Protein AF-A0A9P1H960-F1 (afdb_monomer_lite)

Structure (mmCIF, N/CA/C/O backbone):
data_AF-A0A9P1H960-F1
#
_entry.id   AF-A0A9P1H960-F1
#
loop_
_atom_site.group_PDB
_atom_site.id
_atom_site.type_symbol
_atom_site.label_atom_id
_atom_site.label_alt_id
_atom_site.label_comp_id
_atom_site.label_asym_id
_atom_site.label_entity_id
_atom_site.label_seq_id
_atom_site.pdbx_PDB_ins_code
_atom_site.Cartn_x
_atom_site.Cartn_y
_atom_site.Cartn_z
_atom_site.occupancy
_atom_site.B_iso_or_equiv
_atom_site.auth_seq_id
_atom_site.auth_comp_id
_atom_site.auth_asym_id
_atom_site.auth_atom_id
_atom_site.pdbx_PDB_model_num
ATOM 1 N N . MET A 1 1 ? 72.284 19.857 9.964 1.00 39.06 1 MET A N 1
ATOM 2 C CA . MET A 1 1 ? 71.424 21.057 10.089 1.00 39.06 1 MET A CA 1
ATOM 3 C C . MET A 1 1 ? 70.173 20.647 10.844 1.00 39.06 1 MET A C 1
ATOM 5 O O . MET A 1 1 ? 69.712 19.538 10.612 1.00 39.06 1 MET A O 1
ATOM 9 N N . ALA A 1 2 ? 69.655 21.493 11.732 1.00 37.81 2 ALA A N 1
ATOM 10 C CA . ALA A 1 2 ? 68.367 21.289 12.394 1.00 37.81 2 ALA A CA 1
ATOM 11 C C . ALA A 1 2 ? 67.432 22.439 11.998 1.00 37.81 2 ALA A C 1
ATOM 13 O O . ALA A 1 2 ? 67.885 23.580 11.908 1.00 37.81 2 ALA A O 1
ATOM 14 N N . TYR A 1 3 ? 66.159 22.139 11.744 1.00 34.06 3 TYR A N 1
ATOM 15 C CA . TYR A 1 3 ? 65.146 23.159 11.474 1.00 34.06 3 TYR A CA 1
ATOM 16 C C . TYR A 1 3 ? 64.578 23.688 12.801 1.00 34.06 3 TYR A C 1
ATOM 18 O O . TYR A 1 3 ? 64.275 22.878 13.679 1.00 34.06 3 TYR A O 1
ATOM 26 N N . PRO A 1 4 ? 64.429 25.013 12.978 1.00 43.41 4 PRO A N 1
ATOM 27 C CA . PRO A 1 4 ? 63.835 25.574 14.184 1.00 43.41 4 PRO A CA 1
ATOM 28 C C . PRO A 1 4 ? 62.311 25.403 14.168 1.00 43.41 4 PRO A C 1
ATOM 30 O O . PRO A 1 4 ? 61.642 25.767 13.203 1.00 43.41 4 PRO A O 1
ATOM 33 N N . THR A 1 5 ? 61.749 24.896 15.263 1.00 43.78 5 THR A N 1
ATOM 34 C CA . THR A 1 5 ? 60.301 24.885 15.497 1.00 43.78 5 THR A CA 1
ATOM 35 C C . THR A 1 5 ? 59.827 26.277 15.908 1.00 43.78 5 THR A C 1
ATOM 37 O O . THR A 1 5 ? 60.163 26.750 16.995 1.00 43.78 5 THR A O 1
ATOM 40 N N . THR A 1 6 ? 59.018 26.928 15.075 1.00 45.47 6 THR A N 1
ATOM 41 C CA . THR A 1 6 ? 58.281 28.136 15.466 1.00 45.47 6 THR A CA 1
ATOM 42 C C . THR A 1 6 ? 57.143 27.758 16.410 1.00 45.47 6 THR A C 1
ATOM 44 O O . THR A 1 6 ? 56.194 27.098 15.993 1.00 45.47 6 THR A O 1
ATOM 47 N N . ALA A 1 7 ? 57.227 28.171 17.674 1.00 46.75 7 ALA A N 1
ATOM 48 C CA . ALA A 1 7 ? 56.110 28.053 18.603 1.00 46.75 7 ALA A CA 1
ATOM 49 C C . ALA A 1 7 ? 55.054 29.120 18.275 1.00 46.75 7 ALA A C 1
ATOM 51 O O . ALA A 1 7 ? 55.339 30.316 18.352 1.00 46.75 7 ALA A O 1
ATOM 52 N N . GLU A 1 8 ? 53.844 28.696 17.914 1.00 47.22 8 GLU A N 1
ATOM 53 C CA . GLU A 1 8 ? 52.708 29.608 17.791 1.00 47.22 8 GLU A CA 1
ATOM 54 C C . GLU A 1 8 ? 52.262 30.070 19.186 1.00 47.22 8 GLU A C 1
ATOM 56 O O . GLU A 1 8 ? 52.089 29.264 20.102 1.00 47.22 8 GLU A O 1
ATOM 61 N N . GLY A 1 9 ? 52.089 31.382 19.359 1.00 48.94 9 GLY A N 1
ATOM 62 C CA . GLY A 1 9 ? 51.470 31.932 20.565 1.00 48.94 9 GLY A CA 1
ATOM 63 C C . GLY A 1 9 ? 49.975 31.590 20.623 1.00 48.94 9 GLY A C 1
ATOM 64 O O . GLY A 1 9 ? 49.362 31.372 19.576 1.00 48.94 9 GLY A O 1
ATOM 65 N N . PRO A 1 10 ? 49.355 31.562 21.818 1.00 49.06 10 PRO A N 1
ATOM 66 C CA . PRO A 1 10 ? 47.940 31.234 21.951 1.00 49.06 10 PRO A CA 1
ATOM 67 C C . PRO A 1 10 ? 47.078 32.220 21.155 1.00 49.06 10 PRO A C 1
ATOM 69 O O . PRO A 1 10 ? 47.098 33.427 21.402 1.00 49.06 10 PRO A O 1
ATOM 72 N N . ALA A 1 11 ? 46.313 31.695 20.196 1.00 54.25 11 ALA A N 1
ATOM 73 C CA . ALA A 1 11 ? 45.395 32.491 19.395 1.00 54.25 11 ALA A CA 1
ATOM 74 C C . ALA A 1 11 ? 44.341 33.162 20.291 1.00 54.25 11 ALA A C 1
ATOM 76 O O . ALA A 1 11 ? 43.759 32.523 21.169 1.00 54.25 11 ALA A O 1
ATOM 77 N N . ALA A 1 12 ? 44.082 34.451 20.054 1.00 57.34 12 ALA A N 1
ATOM 78 C CA . ALA A 1 12 ? 43.096 35.203 20.823 1.00 57.34 12 ALA A CA 1
ATOM 79 C C . ALA A 1 12 ? 41.708 34.547 20.716 1.00 57.34 12 ALA A C 1
ATOM 81 O O . ALA A 1 12 ? 41.230 34.251 19.615 1.00 57.34 12 ALA A O 1
ATOM 82 N N . SER A 1 13 ? 41.058 34.323 21.859 1.00 60.34 13 SER A N 1
ATOM 83 C CA . SER A 1 13 ? 39.753 33.667 21.919 1.00 60.34 13 SER A CA 1
ATOM 84 C C . SER A 1 13 ? 38.696 34.491 21.179 1.00 60.34 13 SER A C 1
ATOM 86 O O . SER A 1 13 ? 38.425 35.647 21.506 1.00 60.34 13 SER A O 1
ATOM 88 N N . LYS A 1 14 ? 38.071 33.887 20.160 1.00 64.44 14 LYS A N 1
ATOM 89 C CA . LYS A 1 14 ? 36.940 34.501 19.454 1.00 64.44 14 LYS A CA 1
ATOM 90 C C . LYS A 1 14 ? 35.765 34.631 20.421 1.00 64.44 14 LYS A C 1
ATOM 92 O O . LYS A 1 14 ? 35.191 33.632 20.842 1.00 64.44 14 LYS A O 1
ATOM 97 N N . MET A 1 15 ? 35.411 35.866 20.764 1.00 61.16 15 MET A N 1
ATOM 98 C CA . MET A 1 15 ? 34.300 36.153 21.665 1.00 61.16 15 MET A CA 1
ATOM 99 C C . MET A 1 15 ? 32.970 36.050 20.907 1.00 61.16 15 MET A C 1
ATOM 101 O O . MET A 1 15 ? 32.611 36.936 20.132 1.00 61.16 15 MET A O 1
ATOM 105 N N . TRP A 1 16 ? 32.246 34.949 21.109 1.00 65.50 16 TRP A N 1
ATOM 106 C CA . TRP A 1 16 ? 30.938 34.721 20.494 1.00 65.50 16 TRP A CA 1
ATOM 107 C C . TRP A 1 16 ? 29.851 35.574 21.162 1.00 65.50 16 TRP A C 1
ATOM 109 O O . TRP A 1 16 ? 29.770 35.630 22.386 1.00 65.50 16 TRP A O 1
ATOM 119 N N . ILE A 1 17 ? 28.978 36.200 20.364 1.00 69.62 17 ILE A N 1
ATOM 120 C CA . ILE A 1 17 ? 27.940 37.141 20.844 1.00 69.62 17 ILE A CA 1
ATOM 121 C C . ILE A 1 17 ? 26.933 36.470 21.799 1.00 69.62 17 ILE A C 1
ATOM 123 O O . ILE A 1 17 ? 26.435 37.109 22.719 1.00 69.62 17 ILE A O 1
ATOM 127 N N . MET A 1 18 ? 26.666 35.174 21.617 1.00 55.84 18 MET A N 1
ATOM 128 C CA . MET A 1 18 ? 25.804 34.371 22.500 1.00 55.84 18 MET A CA 1
ATOM 129 C C . MET A 1 18 ? 26.530 33.830 23.749 1.00 55.84 18 MET A C 1
ATOM 131 O O . MET A 1 18 ? 25.922 33.127 24.550 1.00 55.84 18 MET A O 1
ATOM 135 N N . GLY A 1 19 ? 27.823 34.128 23.911 1.00 77.19 19 GLY A N 1
ATOM 136 C CA . GLY A 1 19 ? 28.710 33.466 24.866 1.00 77.19 19 GLY A CA 1
ATOM 137 C C . GLY A 1 19 ? 29.242 32.128 24.341 1.00 77.19 19 GLY A C 1
ATOM 138 O O . GLY A 1 19 ? 28.580 31.424 23.577 1.00 77.19 19 GLY A O 1
ATOM 139 N N . THR A 1 20 ? 30.461 31.772 24.755 1.00 74.25 20 THR A N 1
ATOM 140 C CA . THR A 1 20 ? 31.136 30.534 24.331 1.00 74.25 20 THR A CA 1
ATOM 141 C C . THR A 1 20 ? 30.340 29.287 24.708 1.00 74.25 20 THR A C 1
ATOM 143 O O . THR A 1 20 ? 30.170 28.411 23.871 1.00 74.25 20 THR A O 1
ATOM 146 N N . GLU A 1 21 ? 29.762 29.244 25.913 1.00 70.94 21 GLU A N 1
ATOM 147 C CA . GLU A 1 21 ? 28.939 28.117 26.373 1.00 70.94 21 GLU A CA 1
ATOM 148 C C . GLU A 1 21 ? 27.767 27.832 25.421 1.00 70.94 21 GLU A C 1
ATOM 150 O O . GLU A 1 21 ? 27.570 26.693 25.015 1.00 70.94 21 GLU A O 1
ATOM 155 N N . ALA A 1 22 ? 27.022 28.855 24.987 1.00 70.19 22 ALA A N 1
ATOM 156 C CA . ALA A 1 22 ? 25.889 28.671 24.078 1.00 70.19 22 ALA A CA 1
ATOM 157 C C . ALA A 1 22 ? 26.305 28.271 22.649 1.00 70.19 22 ALA A C 1
ATOM 159 O O . ALA A 1 22 ? 25.505 27.669 21.934 1.00 70.19 22 ALA A O 1
ATOM 160 N N . PHE A 1 23 ? 27.534 28.599 22.235 1.00 68.81 23 PHE A N 1
ATOM 161 C CA . PHE A 1 23 ? 28.095 28.218 20.937 1.00 68.81 23 PHE A CA 1
ATOM 162 C C . PHE A 1 23 ? 28.670 26.790 20.949 1.00 68.81 23 PHE A C 1
ATOM 164 O O . PHE A 1 23 ? 28.471 26.030 20.003 1.00 68.81 23 PHE A O 1
ATOM 171 N N . GLU A 1 24 ? 29.352 26.406 22.030 1.00 72.81 24 GLU A N 1
ATOM 172 C CA . GLU A 1 24 ? 29.992 25.094 22.192 1.00 72.81 24 GLU A CA 1
ATOM 173 C C . GLU A 1 24 ? 29.038 24.018 22.741 1.00 72.81 24 GLU A C 1
ATOM 175 O O . GLU A 1 24 ? 29.338 22.825 22.647 1.00 72.81 24 GLU A O 1
ATOM 180 N N . ARG A 1 25 ? 27.855 24.405 23.249 1.00 66.94 25 ARG A N 1
ATOM 181 C CA . ARG A 1 25 ? 26.780 23.501 23.692 1.00 66.94 25 ARG A CA 1
ATOM 182 C C . ARG A 1 25 ? 26.249 22.642 22.542 1.00 66.94 25 ARG A C 1
ATOM 184 O O . ARG A 1 25 ? 25.214 22.913 21.929 1.00 66.94 25 ARG A O 1
ATOM 191 N N . ARG A 1 26 ? 26.915 21.513 22.312 1.00 55.91 26 ARG A N 1
ATOM 192 C CA . ARG A 1 26 ? 26.370 20.397 21.539 1.00 55.91 26 ARG A CA 1
ATOM 193 C C . ARG A 1 26 ? 25.283 19.724 22.374 1.00 55.91 26 ARG A C 1
ATOM 195 O O . ARG A 1 26 ? 25.534 19.178 23.440 1.00 55.91 26 ARG A O 1
ATOM 202 N N . MET A 1 27 ? 24.050 19.800 21.887 1.00 51.97 27 MET A N 1
ATOM 203 C CA . MET A 1 27 ? 22.926 19.033 22.417 1.00 51.97 27 MET A CA 1
ATOM 204 C C . MET A 1 27 ? 23.090 17.580 21.961 1.00 51.97 27 MET A C 1
ATOM 206 O O . MET A 1 27 ? 23.205 17.371 20.757 1.00 51.97 27 MET A O 1
ATOM 210 N N . GLU A 1 28 ? 23.025 16.609 22.875 1.00 49.34 28 GLU A N 1
ATOM 211 C CA . GLU A 1 28 ? 23.375 15.177 22.699 1.00 49.34 28 GLU A CA 1
ATOM 212 C C . GLU A 1 28 ? 23.151 14.615 21.280 1.00 49.34 28 GLU A C 1
ATOM 214 O O . GLU A 1 28 ? 24.087 14.153 20.636 1.00 49.34 28 GLU A O 1
ATOM 219 N N . HIS A 1 29 ? 21.947 14.787 20.718 1.00 49.09 29 HIS A N 1
ATOM 220 C CA . HIS A 1 29 ? 21.585 14.376 19.351 1.00 49.09 29 HIS A CA 1
ATOM 221 C C . HIS A 1 29 ? 22.487 14.870 18.191 1.00 49.09 29 HIS A C 1
ATOM 223 O O . HIS A 1 29 ? 22.300 14.441 17.053 1.00 49.09 29 HIS A O 1
ATOM 229 N N . HIS A 1 30 ? 23.460 15.749 18.446 1.00 48.56 30 HIS A N 1
ATOM 230 C CA . HIS A 1 30 ? 24.520 16.130 17.508 1.00 48.56 30 HIS A CA 1
ATOM 231 C C . HIS A 1 30 ? 25.641 15.075 17.385 1.00 48.56 30 HIS A C 1
ATOM 233 O O . HIS A 1 30 ? 26.496 15.226 16.512 1.00 48.56 30 HIS A O 1
ATOM 239 N N . ASP A 1 31 ? 25.670 14.035 18.229 1.00 55.62 31 ASP A N 1
ATOM 240 C CA . ASP A 1 31 ? 26.659 12.941 18.192 1.00 55.62 31 ASP A CA 1
ATOM 241 C C . ASP A 1 31 ? 26.243 11.738 17.325 1.00 55.62 31 ASP A C 1
ATOM 243 O O . ASP A 1 31 ? 27.013 10.796 17.141 1.00 55.62 31 ASP A O 1
ATOM 247 N N . GLY A 1 32 ? 25.057 11.779 16.712 1.00 58.06 32 GLY A N 1
ATOM 248 C CA . GLY A 1 32 ? 24.708 10.871 15.621 1.00 58.06 32 GLY A CA 1
ATOM 249 C C . GLY A 1 32 ? 23.209 10.727 15.394 1.00 58.06 32 GLY A C 1
ATOM 250 O O . GLY A 1 32 ? 22.406 10.860 16.318 1.00 58.06 32 GLY A O 1
ATOM 251 N N . ILE A 1 33 ? 22.829 10.365 14.162 1.00 51.56 33 ILE A N 1
ATOM 252 C CA . ILE A 1 33 ? 21.419 10.195 13.768 1.00 51.56 33 ILE A CA 1
ATOM 253 C C . ILE A 1 33 ? 20.657 9.238 14.699 1.00 51.56 33 ILE A C 1
ATOM 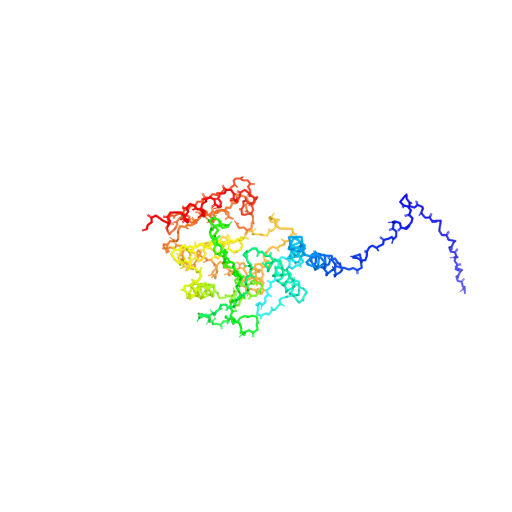255 O O . ILE A 1 33 ? 19.494 9.487 14.988 1.00 51.56 33 ILE A O 1
ATOM 259 N N . LYS A 1 34 ? 21.333 8.230 15.272 1.00 51.66 34 LYS A N 1
ATOM 260 C CA . LYS A 1 34 ? 20.789 7.310 16.286 1.00 51.66 34 LYS A CA 1
ATOM 261 C C . LYS A 1 34 ? 20.117 8.034 17.471 1.00 51.66 34 LYS A C 1
ATOM 263 O O . LYS A 1 34 ? 19.031 7.642 17.885 1.00 51.66 34 LYS A O 1
ATOM 268 N N . GLN A 1 35 ? 20.701 9.126 17.972 1.00 50.66 35 GLN A N 1
ATOM 269 C CA . GLN A 1 35 ? 20.124 9.915 19.072 1.00 50.66 35 GLN A CA 1
ATOM 270 C C . GLN A 1 35 ? 19.088 10.960 18.620 1.00 50.66 35 GLN A C 1
ATOM 272 O O . GLN A 1 35 ? 18.333 11.471 19.441 1.00 50.66 35 GLN A O 1
ATOM 277 N N . LEU A 1 36 ? 18.982 11.270 17.324 1.00 51.59 36 LEU A N 1
ATOM 278 C CA . LEU A 1 36 ? 17.795 11.960 16.798 1.00 51.59 36 LEU A CA 1
ATOM 279 C C . LEU A 1 36 ? 16.571 11.019 16.780 1.00 51.59 36 LEU A C 1
ATOM 281 O O . LEU A 1 36 ? 15.429 11.472 16.845 1.00 51.59 36 LEU A O 1
ATOM 285 N N . TRP A 1 37 ? 16.841 9.716 16.676 1.00 56.94 37 TRP A N 1
ATOM 286 C CA . TRP A 1 37 ? 15.911 8.643 16.333 1.00 56.94 37 TRP A CA 1
ATOM 287 C C . TRP A 1 37 ? 15.256 8.001 17.561 1.00 56.94 37 TRP A C 1
ATOM 289 O O . TRP A 1 37 ? 14.034 7.997 17.689 1.00 56.94 37 TRP A O 1
ATOM 299 N N . GLU A 1 38 ? 16.076 7.487 18.481 1.00 51.50 38 GLU A N 1
ATOM 300 C CA . GLU A 1 38 ? 15.627 6.620 19.578 1.00 51.50 38 GLU A CA 1
ATOM 301 C C . GLU A 1 38 ? 15.083 7.412 20.783 1.00 51.50 38 GLU A C 1
ATOM 303 O O . GLU A 1 38 ? 14.164 6.956 21.463 1.00 51.50 38 GLU A O 1
ATOM 308 N N . THR A 1 39 ? 15.619 8.610 21.060 1.00 52.38 39 THR A N 1
ATOM 309 C CA . THR A 1 39 ? 15.510 9.238 22.395 1.00 52.38 39 THR A CA 1
ATOM 310 C C . THR A 1 39 ? 14.617 10.475 22.496 1.00 52.38 39 THR A C 1
ATOM 312 O O . THR A 1 39 ? 14.316 10.892 23.611 1.00 52.38 39 THR A O 1
ATOM 315 N N . LYS A 1 40 ? 14.159 11.065 21.382 1.00 59.97 40 LYS A N 1
ATOM 316 C CA . LYS A 1 40 ? 13.166 12.158 21.421 1.00 59.97 40 LYS A CA 1
ATOM 317 C C . LYS A 1 40 ? 11.743 11.613 21.333 1.00 59.97 40 LYS A C 1
ATOM 319 O O . LYS A 1 40 ? 11.077 11.463 22.349 1.00 59.97 40 LYS A O 1
ATOM 324 N N . TRP A 1 41 ? 11.260 11.290 20.135 1.00 67.56 41 TRP A N 1
ATOM 325 C CA . TRP A 1 41 ? 9.819 11.115 19.937 1.00 67.56 41 TRP A CA 1
ATOM 326 C C . TRP A 1 41 ? 9.223 9.819 20.519 1.00 67.56 41 TRP A C 1
ATOM 328 O O . TRP A 1 41 ? 8.141 9.905 21.091 1.00 67.56 41 TRP A O 1
ATOM 338 N N . SER A 1 42 ? 9.887 8.648 20.478 1.00 77.62 42 SER A N 1
ATOM 339 C CA . SER A 1 42 ? 9.338 7.483 21.212 1.00 77.62 42 SER A CA 1
ATOM 340 C C . SER A 1 42 ? 9.394 7.714 22.719 1.00 77.62 42 SER A C 1
ATOM 342 O O . SER A 1 42 ? 8.381 7.528 23.382 1.00 77.62 42 SER A O 1
ATOM 344 N N . ALA A 1 43 ? 10.532 8.163 23.259 1.00 82.62 43 ALA A N 1
ATOM 345 C CA . ALA A 1 43 ? 10.691 8.354 24.700 1.00 82.62 43 ALA A CA 1
ATOM 346 C C . ALA A 1 43 ? 9.726 9.409 25.271 1.00 82.62 43 ALA A C 1
ATOM 348 O O . ALA A 1 43 ? 9.140 9.177 26.324 1.00 82.62 43 ALA A O 1
ATOM 349 N N . SER A 1 44 ? 9.478 10.522 24.568 1.00 85.12 44 SER A N 1
ATOM 350 C CA . SER A 1 44 ? 8.426 11.475 24.956 1.00 85.12 44 SER A CA 1
ATOM 351 C C . SER A 1 44 ? 7.020 10.879 24.847 1.00 85.12 44 SER A C 1
ATOM 353 O O . SER A 1 44 ? 6.158 11.230 25.648 1.00 85.12 44 SER A O 1
ATOM 355 N N . GLY A 1 45 ? 6.779 9.955 23.911 1.00 87.06 45 GLY A N 1
ATOM 356 C CA . GLY A 1 45 ? 5.534 9.186 23.860 1.00 87.06 45 GLY A CA 1
ATOM 357 C C . GLY A 1 45 ? 5.364 8.258 25.065 1.00 87.06 45 GLY A C 1
ATOM 358 O O . GLY A 1 45 ? 4.307 8.245 25.688 1.00 87.06 45 GLY A O 1
ATOM 359 N N . ASP A 1 46 ? 6.432 7.560 25.454 1.00 90.62 46 ASP A N 1
ATOM 360 C CA . ASP A 1 46 ? 6.469 6.683 26.630 1.00 90.62 46 ASP A CA 1
ATOM 361 C C . ASP A 1 46 ? 6.308 7.472 27.945 1.00 90.62 46 ASP A C 1
ATOM 363 O O . ASP A 1 46 ? 5.581 7.045 28.841 1.00 90.62 46 ASP A O 1
ATOM 367 N N . GLN A 1 47 ? 6.898 8.669 28.035 1.00 89.75 47 GLN A N 1
ATOM 368 C CA . GLN A 1 47 ? 6.704 9.609 29.148 1.00 89.75 47 GLN A CA 1
ATOM 369 C C . GLN A 1 47 ? 5.264 10.140 29.213 1.00 89.75 47 GLN A C 1
ATOM 371 O O . GLN A 1 47 ? 4.661 10.135 30.286 1.00 89.75 47 GLN A O 1
ATOM 376 N N . ALA A 1 48 ? 4.690 10.559 28.079 1.00 91.69 48 ALA A N 1
ATOM 377 C CA . ALA A 1 48 ? 3.308 11.032 28.012 1.00 91.69 48 ALA A CA 1
ATOM 378 C C . ALA A 1 48 ? 2.318 9.929 28.431 1.00 91.69 48 ALA A C 1
ATOM 380 O O . ALA A 1 48 ? 1.437 10.176 29.257 1.00 91.69 48 ALA A O 1
ATOM 381 N N . LEU A 1 49 ? 2.534 8.694 27.961 1.00 93.81 49 LEU A N 1
ATOM 382 C CA . LEU A 1 49 ? 1.730 7.529 28.331 1.00 93.81 49 LEU A CA 1
ATOM 383 C C . LEU A 1 49 ? 1.844 7.210 29.829 1.00 93.81 49 LEU A C 1
ATOM 385 O O . LEU A 1 49 ? 0.827 6.965 30.474 1.00 93.81 49 LEU A O 1
ATOM 389 N N . ALA A 1 50 ? 3.050 7.287 30.403 1.00 95.12 50 ALA A N 1
ATOM 390 C CA . ALA A 1 50 ? 3.267 7.120 31.841 1.00 95.12 50 ALA A CA 1
ATOM 391 C C . ALA A 1 50 ? 2.600 8.223 32.690 1.00 95.12 50 ALA A C 1
ATOM 393 O O . ALA A 1 50 ? 2.202 7.961 33.823 1.00 95.12 50 ALA A O 1
ATOM 394 N N . SER A 1 51 ? 2.425 9.433 32.144 1.00 95.19 51 SER A N 1
ATOM 395 C CA . SER A 1 51 ? 1.624 10.505 32.762 1.00 95.19 51 SER A CA 1
ATOM 396 C C . SER A 1 51 ? 0.111 10.411 32.495 1.00 95.19 51 SER A C 1
ATOM 398 O O . SER A 1 51 ? -0.646 11.249 32.977 1.00 95.19 51 SER A O 1
ATOM 400 N N . GLY A 1 52 ? -0.342 9.400 31.744 1.00 95.19 52 GLY A N 1
ATOM 401 C CA . GLY A 1 52 ? -1.751 9.164 31.414 1.00 95.19 52 GLY A CA 1
ATOM 402 C C . GLY A 1 52 ? -2.275 9.895 30.171 1.00 95.19 52 GLY A C 1
ATOM 403 O O . GLY A 1 52 ? -3.409 9.641 29.763 1.00 95.19 52 GLY A O 1
ATOM 404 N N . ASP A 1 53 ? -1.478 10.748 29.520 1.00 95.94 53 ASP A N 1
ATOM 405 C CA . ASP A 1 53 ? -1.883 11.448 28.295 1.00 95.94 53 ASP A CA 1
ATOM 406 C C . ASP A 1 53 ? -1.667 10.566 27.054 1.00 95.94 53 ASP A C 1
ATOM 408 O O . ASP A 1 53 ? -0.672 10.656 26.328 1.00 95.94 53 ASP A O 1
ATOM 412 N N . GLN A 1 54 ? -2.645 9.693 26.810 1.00 95.25 54 GLN A N 1
ATOM 413 C CA . GLN A 1 54 ? -2.682 8.801 25.648 1.00 95.25 54 GLN A CA 1
ATOM 414 C C . GLN A 1 54 ? -2.732 9.566 24.312 1.00 95.25 54 GLN A C 1
ATOM 416 O O . GLN A 1 54 ? -2.207 9.083 23.305 1.00 95.25 54 GLN A O 1
ATOM 421 N N . THR A 1 55 ? -3.316 10.770 24.293 1.00 93.94 55 THR A N 1
ATOM 422 C CA . THR A 1 55 ? -3.442 11.593 23.078 1.00 93.94 55 THR A CA 1
ATOM 423 C C . THR A 1 55 ? -2.083 12.154 22.677 1.00 93.94 55 THR A C 1
ATOM 425 O O . THR A 1 55 ? -1.661 12.020 21.524 1.00 93.94 55 THR A O 1
ATOM 428 N N . LEU A 1 56 ? -1.357 12.729 23.638 1.00 92.69 56 LEU A N 1
ATOM 429 C CA . LEU A 1 56 ? -0.003 13.231 23.437 1.00 92.69 56 LEU A CA 1
ATOM 430 C C . LEU A 1 56 ? 0.986 12.092 23.154 1.00 92.69 56 LEU A C 1
ATOM 432 O O . LEU A 1 56 ? 1.827 12.239 22.265 1.00 92.69 56 LEU A O 1
ATOM 436 N N . ALA A 1 57 ? 0.842 10.945 23.826 1.00 95.38 57 ALA A N 1
ATOM 437 C CA . ALA A 1 57 ? 1.640 9.747 23.564 1.00 95.38 57 ALA A CA 1
ATOM 438 C C . ALA A 1 57 ? 1.499 9.264 22.114 1.00 95.38 57 ALA A C 1
ATOM 440 O O . ALA A 1 57 ? 2.490 9.189 21.385 1.00 95.38 57 ALA A O 1
ATOM 441 N N . SER A 1 58 ? 0.258 9.043 21.666 1.00 95.25 58 SER A N 1
ATOM 442 C CA . SER A 1 58 ? -0.091 8.715 20.277 1.00 95.25 58 SER A CA 1
ATOM 443 C C . SER A 1 58 ? 0.501 9.731 19.289 1.00 95.25 58 SER A C 1
ATOM 445 O O . SER A 1 58 ? 1.176 9.357 18.327 1.00 95.25 58 SER A O 1
ATOM 447 N N . ALA A 1 59 ? 0.353 11.032 19.563 1.00 92.12 59 ALA A N 1
ATOM 448 C CA . ALA A 1 59 ? 0.892 12.089 18.712 1.00 92.12 59 ALA A CA 1
ATOM 449 C C . ALA A 1 59 ? 2.435 12.132 18.685 1.00 92.12 59 ALA A C 1
ATOM 451 O O . ALA A 1 59 ? 3.020 12.559 17.686 1.00 92.12 59 ALA A O 1
ATOM 452 N N . TYR A 1 60 ? 3.133 11.727 19.749 1.00 90.94 60 TYR A N 1
ATOM 453 C CA . TYR A 1 60 ? 4.594 11.603 19.744 1.00 90.94 60 TYR A CA 1
ATOM 454 C C . TYR A 1 60 ? 5.064 10.342 19.010 1.00 90.94 60 TYR A C 1
ATOM 456 O O . TYR A 1 60 ? 5.958 10.435 18.167 1.00 90.94 60 TYR A O 1
ATOM 464 N N . TYR A 1 61 ? 4.413 9.197 19.223 1.00 93.88 61 TYR A N 1
ATOM 465 C CA . TYR A 1 61 ? 4.686 7.971 18.471 1.00 93.88 61 TYR A CA 1
ATOM 466 C C . TYR A 1 61 ? 4.454 8.156 16.958 1.00 93.88 61 TYR A C 1
ATOM 468 O O . TYR A 1 61 ? 5.274 7.715 16.155 1.00 93.88 61 TYR A O 1
ATOM 476 N N . LEU A 1 62 ? 3.420 8.896 16.539 1.00 92.75 62 LEU A N 1
ATOM 477 C CA . LEU A 1 62 ? 3.207 9.235 15.123 1.00 92.75 62 LEU A CA 1
ATOM 478 C C . LEU A 1 62 ? 4.310 10.137 14.543 1.00 92.75 62 LEU A C 1
ATOM 480 O O . LEU A 1 62 ? 4.716 9.944 13.396 1.00 92.75 62 LEU A O 1
ATOM 484 N N . ARG A 1 63 ? 4.854 11.083 15.325 1.00 88.44 63 ARG A N 1
ATOM 485 C CA . ARG A 1 63 ? 6.020 11.890 14.906 1.00 88.44 63 ARG A CA 1
ATOM 486 C C . ARG A 1 63 ? 7.276 11.031 14.768 1.00 88.44 63 ARG A C 1
ATOM 488 O O . ARG A 1 63 ? 7.998 11.188 13.785 1.00 88.44 63 ARG A O 1
ATOM 495 N N . ALA A 1 64 ? 7.499 10.093 15.691 1.00 88.56 64 ALA A N 1
ATOM 496 C CA . ALA A 1 64 ? 8.565 9.100 15.576 1.00 88.56 64 ALA A CA 1
ATOM 497 C C . ALA A 1 64 ? 8.399 8.266 14.295 1.00 88.56 64 ALA A C 1
ATOM 499 O O . ALA A 1 64 ? 9.316 8.224 13.480 1.00 88.56 64 ALA A O 1
ATOM 500 N N . ALA A 1 65 ? 7.220 7.678 14.066 1.00 91.62 65 ALA A N 1
ATOM 501 C CA . ALA A 1 65 ? 6.921 6.861 12.888 1.00 91.62 65 ALA A CA 1
ATOM 502 C C . ALA A 1 65 ? 7.075 7.638 11.563 1.00 91.62 65 ALA A C 1
ATOM 504 O O . ALA A 1 65 ? 7.561 7.090 10.574 1.00 91.62 65 ALA A O 1
ATOM 505 N N . CYS A 1 66 ? 6.727 8.930 11.540 1.00 89.69 66 CYS A N 1
ATOM 506 C CA . CYS A 1 66 ? 6.957 9.801 10.386 1.00 89.69 66 CYS A CA 1
ATOM 507 C C . CYS A 1 66 ? 8.455 10.011 10.111 1.00 89.69 66 CYS A C 1
ATOM 509 O O . CYS A 1 66 ? 8.891 9.889 8.967 1.00 89.69 66 CYS A O 1
ATOM 511 N N . VAL A 1 67 ? 9.253 10.285 11.148 1.00 84.69 67 VAL A N 1
ATOM 512 C CA . VAL A 1 67 ? 10.719 10.388 11.041 1.00 84.69 67 VAL A CA 1
ATOM 513 C C . VAL A 1 67 ? 11.317 9.054 10.573 1.00 84.69 67 VAL A C 1
ATOM 515 O O . VAL A 1 67 ? 12.090 9.036 9.617 1.00 84.69 67 VAL A O 1
ATOM 518 N N . LEU A 1 68 ? 10.869 7.935 11.150 1.00 87.69 68 LEU A N 1
ATOM 519 C CA . LEU A 1 68 ? 11.263 6.568 10.792 1.00 87.69 68 LEU A CA 1
ATOM 520 C C . LEU A 1 68 ? 11.012 6.236 9.311 1.00 87.69 68 LEU A C 1
ATOM 522 O O . LEU A 1 68 ? 11.892 5.691 8.637 1.00 87.69 68 LEU A O 1
ATOM 526 N N . ARG A 1 69 ? 9.859 6.650 8.767 1.00 89.88 69 ARG A N 1
ATOM 527 C CA . ARG A 1 69 ? 9.521 6.513 7.339 1.00 89.88 69 ARG A CA 1
ATOM 528 C C . ARG A 1 69 ? 10.515 7.242 6.422 1.00 89.88 69 ARG A C 1
ATOM 530 O O . ARG A 1 69 ? 10.783 6.755 5.325 1.00 89.88 69 ARG A O 1
ATOM 537 N N . ILE A 1 70 ? 11.080 8.373 6.853 1.00 84.81 70 ILE A N 1
ATOM 538 C CA . ILE A 1 70 ? 11.949 9.214 6.013 1.00 84.81 70 ILE A CA 1
ATOM 539 C C . ILE A 1 70 ? 13.319 8.562 5.760 1.00 84.81 70 ILE A C 1
ATOM 541 O O . ILE A 1 70 ? 13.751 8.539 4.613 1.00 84.81 70 ILE A O 1
ATOM 545 N N . ALA A 1 71 ? 14.000 7.973 6.753 1.00 82.88 71 ALA A N 1
ATOM 546 C CA . ALA A 1 71 ? 15.335 7.391 6.497 1.00 82.88 71 ALA A CA 1
ATOM 547 C C . ALA A 1 71 ? 15.313 6.010 5.812 1.00 82.88 71 ALA A C 1
ATOM 549 O O . ALA A 1 71 ? 16.334 5.589 5.265 1.00 82.88 71 ALA A O 1
ATOM 550 N N . ARG A 1 72 ? 14.170 5.301 5.788 1.00 88.00 72 ARG A N 1
ATOM 551 C CA . ARG A 1 72 ? 14.026 4.087 4.954 1.00 88.00 72 ARG A CA 1
ATOM 552 C C . ARG A 1 72 ? 13.766 4.392 3.471 1.00 88.00 72 ARG A C 1
ATOM 554 O O . ARG A 1 72 ? 13.982 3.527 2.623 1.00 88.00 72 ARG A O 1
ATOM 561 N N . PHE A 1 73 ? 13.361 5.619 3.146 1.00 81.56 73 PHE A N 1
ATOM 562 C CA . PHE A 1 73 ? 13.090 6.107 1.788 1.00 81.56 73 PHE A CA 1
ATOM 563 C C . PHE A 1 73 ? 14.355 6.064 0.884 1.00 81.56 73 PHE A C 1
ATOM 565 O O . PHE A 1 73 ? 15.474 6.044 1.406 1.00 81.56 73 PHE A O 1
ATOM 572 N N . PRO A 1 74 ? 14.263 5.977 -0.462 1.00 82.38 74 PRO A N 1
ATOM 573 C CA . PRO A 1 74 ? 13.051 5.832 -1.278 1.00 82.38 74 PRO A CA 1
ATOM 574 C C . PRO A 1 74 ? 12.379 4.458 -1.172 1.00 82.38 74 PRO A C 1
ATOM 576 O O . PRO A 1 74 ? 11.164 4.363 -1.274 1.00 82.38 74 PRO A O 1
ATOM 579 N N . TYR A 1 75 ? 13.160 3.401 -0.936 1.00 88.19 75 TYR A N 1
ATOM 580 C CA . TYR A 1 75 ? 12.721 2.012 -1.081 1.00 88.19 75 TYR A CA 1
ATOM 581 C C . TYR A 1 75 ? 13.326 1.088 -0.014 1.00 88.19 75 TYR A C 1
ATOM 583 O O . TYR A 1 75 ? 14.455 1.318 0.442 1.00 88.19 75 TYR A O 1
ATOM 591 N N . ILE A 1 76 ? 12.560 0.058 0.359 1.00 93.38 76 ILE A N 1
ATOM 592 C CA . ILE A 1 76 ? 12.906 -1.044 1.266 1.00 93.38 76 ILE A CA 1
ATOM 593 C C . ILE A 1 76 ? 12.072 -2.272 0.877 1.00 93.38 76 ILE A C 1
ATOM 595 O O . ILE A 1 76 ? 10.876 -2.144 0.608 1.00 93.38 76 ILE A O 1
ATOM 599 N N . THR A 1 77 ? 12.688 -3.449 0.879 1.00 92.88 77 THR A N 1
ATOM 600 C CA . THR A 1 77 ? 12.002 -4.726 0.648 1.00 92.88 77 THR A CA 1
ATOM 601 C C . THR A 1 77 ? 12.636 -5.830 1.478 1.00 92.88 77 THR A C 1
ATOM 603 O O . THR A 1 77 ? 13.846 -5.791 1.716 1.00 92.88 77 THR A O 1
ATOM 606 N N . GLY A 1 78 ? 11.819 -6.786 1.916 1.00 91.31 78 GLY A N 1
ATOM 607 C CA . GLY A 1 78 ? 12.217 -8.063 2.503 1.00 91.31 78 GLY A CA 1
ATOM 608 C C . GLY A 1 78 ? 12.177 -9.222 1.502 1.00 91.31 78 GLY A C 1
ATOM 609 O O . GLY A 1 78 ? 12.257 -10.375 1.928 1.00 91.31 78 GLY A O 1
ATOM 610 N N . PHE A 1 79 ? 12.002 -8.955 0.200 1.00 89.19 79 PHE A N 1
ATOM 611 C CA . PHE A 1 79 ? 11.960 -9.972 -0.856 1.00 89.19 79 PHE A CA 1
ATOM 612 C C . PHE A 1 79 ? 13.231 -9.940 -1.732 1.00 89.19 79 PHE A C 1
ATOM 614 O O . PHE A 1 79 ? 13.596 -8.869 -2.218 1.00 89.19 79 PHE A O 1
ATOM 621 N N . PRO A 1 80 ? 13.915 -11.082 -1.963 1.00 84.38 80 PRO A N 1
ATOM 622 C CA . PRO A 1 80 ? 13.789 -12.349 -1.229 1.00 84.38 80 PRO A CA 1
ATOM 623 C C . PRO A 1 80 ? 14.397 -12.257 0.186 1.00 84.38 80 PRO A C 1
ATOM 625 O O . PRO A 1 80 ? 14.189 -13.137 1.014 1.00 84.38 80 PRO A O 1
ATOM 628 N N . SER A 1 81 ? 15.144 -11.188 0.479 1.00 88.06 81 SER A N 1
ATOM 629 C CA . SER A 1 81 ? 15.674 -10.866 1.809 1.00 88.06 81 SER A CA 1
ATOM 630 C C . SER A 1 81 ? 15.815 -9.341 1.988 1.00 88.06 81 SER A C 1
ATOM 632 O O . SER A 1 81 ? 15.765 -8.616 0.991 1.00 88.06 81 SER A O 1
ATOM 634 N N . PRO A 1 82 ? 15.975 -8.821 3.224 1.00 91.81 82 PRO A N 1
ATOM 635 C CA . PRO A 1 82 ? 16.104 -7.387 3.496 1.00 91.81 82 PRO A CA 1
ATOM 636 C C . PRO A 1 82 ? 17.208 -6.669 2.699 1.00 91.81 82 PRO A C 1
ATOM 638 O O . PRO A 1 82 ? 18.391 -6.759 3.032 1.00 91.81 82 PRO A O 1
ATOM 641 N N . ASN A 1 83 ? 16.827 -5.865 1.699 1.00 92.00 83 ASN A N 1
ATOM 642 C CA . ASN A 1 83 ? 17.779 -5.245 0.760 1.00 92.00 83 ASN A CA 1
ATOM 643 C C . ASN A 1 83 ? 18.734 -4.204 1.384 1.00 92.00 83 ASN A C 1
ATOM 645 O O . ASN A 1 83 ? 19.711 -3.797 0.757 1.00 92.00 83 ASN A O 1
ATOM 649 N N . CYS A 1 84 ? 18.470 -3.748 2.612 1.00 89.88 84 CYS A N 1
ATOM 650 C CA . CYS A 1 84 ? 19.381 -2.896 3.369 1.00 89.88 84 CYS A CA 1
ATOM 651 C C . CYS A 1 84 ? 19.168 -3.060 4.890 1.00 89.88 84 CYS A C 1
ATOM 653 O O . CYS A 1 84 ? 18.210 -2.501 5.431 1.00 89.88 84 CYS A O 1
ATOM 655 N N . PRO A 1 85 ? 20.085 -3.721 5.627 1.00 88.75 85 PRO A N 1
ATOM 656 C CA . PRO A 1 85 ? 19.944 -3.969 7.070 1.00 88.75 85 PRO A CA 1
ATOM 657 C C . PRO A 1 85 ? 19.880 -2.725 7.976 1.00 88.75 85 PRO A C 1
ATOM 659 O O . PRO A 1 85 ? 19.596 -2.842 9.166 1.00 88.75 85 PRO A O 1
ATOM 662 N N . VAL A 1 86 ? 20.178 -1.523 7.471 1.00 85.12 86 VAL A N 1
ATOM 663 C CA . VAL A 1 86 ? 19.969 -0.260 8.212 1.00 85.12 86 VAL A CA 1
ATOM 664 C C . VAL A 1 86 ? 18.530 0.227 8.036 1.00 85.12 86 VAL A C 1
ATOM 666 O O . VAL A 1 86 ? 17.854 0.527 9.018 1.00 85.12 86 VAL A O 1
ATOM 669 N N . LYS A 1 87 ? 18.039 0.244 6.793 1.00 89.06 87 LYS A N 1
ATOM 670 C CA . LYS A 1 87 ? 16.660 0.625 6.464 1.00 89.06 87 LYS A CA 1
ATOM 671 C C . LYS A 1 87 ? 15.632 -0.374 6.981 1.00 89.06 87 LYS A C 1
ATOM 673 O O . LYS A 1 87 ? 14.531 0.036 7.328 1.00 89.06 87 LYS A O 1
ATOM 678 N N . TRP A 1 88 ? 16.001 -1.651 7.053 1.00 91.88 88 TRP A N 1
ATOM 679 C CA . TRP A 1 88 ? 15.152 -2.703 7.598 1.00 91.88 88 TRP A CA 1
ATOM 680 C C . TRP A 1 88 ? 14.854 -2.463 9.081 1.00 91.88 88 TRP A C 1
ATOM 682 O O . TRP A 1 88 ? 13.697 -2.303 9.441 1.00 91.88 88 TRP A O 1
ATOM 692 N N . ARG A 1 89 ? 15.884 -2.234 9.908 1.00 89.25 89 ARG A N 1
ATOM 693 C CA . ARG A 1 89 ? 15.708 -1.835 11.318 1.00 89.25 89 ARG A CA 1
ATOM 694 C C . ARG A 1 89 ? 14.918 -0.537 11.489 1.00 89.25 89 ARG A C 1
ATOM 696 O O . ARG A 1 89 ? 14.134 -0.409 12.423 1.00 89.25 89 ARG A O 1
ATOM 703 N N . ALA A 1 90 ? 15.082 0.421 10.573 1.00 89.06 90 ALA A N 1
ATOM 704 C CA . ALA A 1 90 ? 14.257 1.628 10.550 1.00 89.06 90 ALA A CA 1
ATOM 705 C C . ALA A 1 90 ? 12.786 1.353 10.174 1.00 89.06 90 ALA A C 1
ATOM 707 O O . ALA A 1 90 ? 11.911 2.089 10.618 1.00 89.06 90 ALA A O 1
ATOM 708 N N . TRP A 1 91 ? 12.497 0.314 9.386 1.00 93.19 91 TRP A N 1
ATOM 709 C CA . TRP A 1 91 ? 11.138 -0.140 9.082 1.00 93.19 91 TRP A CA 1
ATOM 710 C C . TRP A 1 91 ? 10.522 -0.938 10.246 1.00 93.19 91 TRP A C 1
ATOM 712 O O . TRP A 1 91 ? 9.404 -0.622 10.649 1.00 93.19 91 TRP A O 1
ATOM 722 N N . GLU A 1 92 ? 11.262 -1.875 10.846 1.00 92.56 92 GLU A N 1
ATOM 723 C CA . GLU A 1 92 ? 10.844 -2.648 12.030 1.00 92.56 92 GLU A CA 1
ATOM 724 C C . GLU A 1 92 ? 10.463 -1.712 13.189 1.00 92.56 92 GLU A C 1
ATOM 726 O O . GLU A 1 92 ? 9.386 -1.824 13.777 1.00 92.56 92 GLU A O 1
ATOM 731 N N . GLU A 1 93 ? 11.304 -0.710 13.461 1.00 91.19 93 GLU A N 1
ATOM 732 C CA . GLU A 1 93 ? 11.035 0.313 14.473 1.00 91.19 93 GLU A CA 1
ATOM 733 C C . GLU A 1 93 ? 9.885 1.254 14.058 1.00 91.19 93 GLU A C 1
ATOM 735 O O . GLU A 1 93 ? 9.097 1.665 14.913 1.00 91.19 93 GLU A O 1
ATOM 740 N N . GLN A 1 94 ? 9.702 1.546 12.756 1.00 93.12 94 GLN A N 1
ATOM 741 C CA . GLN A 1 94 ? 8.530 2.294 12.268 1.00 93.12 94 GLN A CA 1
ATOM 742 C C . GLN A 1 94 ? 7.235 1.544 12.588 1.00 93.12 94 GLN A C 1
ATOM 744 O O . GLN A 1 94 ? 6.297 2.149 13.106 1.00 93.12 94 GLN A O 1
ATOM 749 N N . LYS A 1 95 ? 7.194 0.242 12.280 1.00 93.19 95 LYS A N 1
ATOM 750 C CA . LYS A 1 95 ? 6.068 -0.664 12.530 1.00 93.19 95 LYS A CA 1
ATOM 751 C C . LYS A 1 95 ? 5.776 -0.725 14.030 1.00 93.19 95 LYS A C 1
ATOM 753 O O . LYS A 1 95 ? 4.681 -0.355 14.453 1.00 93.19 95 LYS A O 1
ATOM 758 N N . ARG A 1 96 ? 6.787 -1.035 14.851 1.00 92.88 96 ARG A N 1
ATOM 759 C CA . ARG A 1 96 ? 6.675 -1.106 16.319 1.00 92.88 96 ARG A CA 1
ATOM 760 C C . ARG A 1 96 ? 6.121 0.180 16.939 1.00 92.88 96 ARG A C 1
ATOM 762 O O . ARG A 1 96 ? 5.202 0.122 17.755 1.00 92.88 96 ARG A O 1
ATOM 769 N N . VAL A 1 97 ? 6.657 1.346 16.572 1.00 93.31 97 VAL A N 1
ATOM 770 C CA . VAL A 1 97 ? 6.230 2.623 17.171 1.00 93.31 97 VAL A CA 1
ATOM 771 C C . VAL A 1 97 ? 4.888 3.103 16.606 1.00 93.31 97 VAL A C 1
ATOM 773 O O . VAL A 1 97 ? 4.097 3.679 17.351 1.00 93.31 97 VAL A O 1
ATOM 776 N N . TYR A 1 98 ? 4.558 2.800 15.348 1.00 95.44 98 TYR A N 1
ATOM 777 C CA . TYR A 1 98 ? 3.218 3.062 14.814 1.00 95.44 98 TYR A CA 1
ATOM 778 C C . TYR A 1 98 ? 2.147 2.221 15.525 1.00 95.44 98 TYR A C 1
ATOM 780 O O . TYR A 1 98 ? 1.114 2.765 15.907 1.00 95.44 98 TYR A O 1
ATOM 788 N N . MET A 1 99 ? 2.411 0.940 15.808 1.00 96.12 99 MET A N 1
ATOM 789 C CA . MET A 1 99 ? 1.482 0.093 16.572 1.00 96.12 99 MET A CA 1
ATOM 790 C C . MET A 1 99 ? 1.297 0.583 18.019 1.00 96.12 99 MET A C 1
ATOM 792 O O . MET A 1 99 ? 0.177 0.554 18.527 1.00 96.12 99 MET A O 1
ATOM 796 N N . LYS A 1 100 ? 2.335 1.151 18.658 1.00 95.25 100 LYS A N 1
ATOM 797 C CA . LYS A 1 100 ? 2.191 1.855 19.953 1.00 95.25 100 LYS A CA 1
ATOM 798 C C . LYS A 1 100 ? 1.256 3.071 19.874 1.00 95.25 100 LYS A C 1
ATOM 800 O O . LYS A 1 100 ? 0.581 3.365 20.854 1.00 95.25 100 LYS A O 1
ATOM 805 N N . ALA A 1 101 ? 1.194 3.771 18.737 1.00 96.19 101 ALA A N 1
ATOM 806 C CA . ALA A 1 101 ? 0.196 4.821 18.517 1.00 96.19 101 ALA A CA 1
ATOM 807 C C . ALA A 1 101 ? -1.200 4.224 18.287 1.00 96.19 101 ALA A C 1
ATOM 809 O O . ALA A 1 101 ? -2.151 4.618 18.957 1.00 96.19 101 ALA A O 1
ATOM 810 N N . GLY A 1 102 ? -1.304 3.249 17.376 1.00 95.38 102 GLY A N 1
ATOM 811 C CA . GLY A 1 102 ? -2.554 2.593 16.989 1.00 95.38 102 GLY A CA 1
ATOM 812 C C . GLY A 1 102 ? -3.292 1.944 18.159 1.00 95.38 102 GLY A C 1
ATOM 813 O O . GLY A 1 102 ? -4.513 2.039 18.232 1.00 95.38 102 GLY A O 1
ATOM 814 N N . ALA A 1 103 ? -2.568 1.356 19.114 1.00 95.69 103 ALA A N 1
ATOM 815 C CA . ALA A 1 103 ? -3.132 0.754 20.323 1.00 95.69 103 ALA A CA 1
ATOM 816 C C . ALA A 1 103 ? -3.831 1.757 21.270 1.00 95.69 103 ALA A C 1
ATOM 818 O O . ALA A 1 103 ? -4.638 1.346 22.102 1.00 95.69 103 ALA A O 1
ATOM 819 N N . LEU A 1 104 ? -3.543 3.060 21.148 1.00 95.38 104 LEU A N 1
ATOM 820 C CA . LEU A 1 104 ? -4.107 4.129 21.987 1.00 95.38 104 LEU A CA 1
ATOM 821 C C . LEU A 1 104 ? -5.337 4.815 21.364 1.00 95.38 104 LEU A C 1
ATOM 823 O O . LEU A 1 104 ? -5.830 5.807 21.900 1.00 95.38 104 LEU A O 1
ATOM 827 N N . TRP A 1 105 ? -5.824 4.347 20.213 1.00 92.62 105 TRP A N 1
ATOM 828 C CA . TRP A 1 105 ? -6.979 4.942 19.535 1.00 92.62 105 TRP A CA 1
ATOM 829 C C . TRP A 1 105 ? -8.300 4.323 20.008 1.00 92.62 105 TRP A C 1
ATOM 831 O O . TRP A 1 105 ? -8.352 3.152 20.374 1.00 92.62 105 TRP A O 1
ATOM 841 N N . GLU A 1 106 ? -9.398 5.089 19.928 1.00 90.19 106 GLU A N 1
ATOM 842 C CA . GLU A 1 106 ? -10.754 4.611 20.262 1.00 90.19 106 GLU A CA 1
ATOM 843 C C . GLU A 1 106 ? -11.090 3.301 19.535 1.00 90.19 106 GLU A C 1
ATOM 845 O O . GLU A 1 106 ? -11.604 2.365 20.135 1.00 90.19 106 GLU A O 1
ATOM 850 N N . SER A 1 107 ? -10.744 3.231 18.249 1.00 91.81 107 SER A N 1
ATOM 851 C CA . SER A 1 107 ? -10.736 2.010 17.445 1.00 91.81 107 SER A CA 1
ATOM 852 C C . SER A 1 107 ? -9.276 1.676 17.114 1.00 91.81 107 SER A C 1
ATOM 854 O O . SER A 1 107 ? -8.701 2.379 16.266 1.00 91.81 107 SER A O 1
ATOM 856 N N . PRO A 1 108 ? -8.657 0.704 17.819 1.00 93.75 108 PRO A N 1
ATOM 857 C CA . PRO A 1 108 ? -7.243 0.375 17.665 1.00 93.75 108 PRO A CA 1
ATOM 858 C C . PRO A 1 108 ? -6.873 -0.186 16.292 1.00 93.75 108 PRO A C 1
ATOM 860 O O . PRO A 1 108 ? -7.737 -0.638 15.543 1.00 93.75 108 PRO A O 1
ATOM 863 N N . VAL A 1 109 ? -5.573 -0.184 15.992 1.00 94.75 109 VAL A N 1
ATOM 864 C CA . VAL A 1 109 ? -5.005 -0.986 14.898 1.00 94.75 109 VAL A CA 1
ATOM 865 C C . VAL A 1 109 ? -4.562 -2.332 15.460 1.00 94.75 109 VAL A C 1
ATOM 867 O O . VAL A 1 109 ? -3.792 -2.384 16.419 1.00 94.75 109 VAL A O 1
ATOM 870 N N . GLU A 1 110 ? -5.033 -3.403 14.840 1.00 93.62 110 GLU A N 1
ATOM 871 C CA . GLU A 1 110 ? -4.610 -4.781 15.066 1.00 93.62 110 GLU A CA 1
ATOM 872 C C . GLU A 1 110 ? -3.648 -5.192 13.945 1.00 93.62 110 GLU A C 1
ATOM 874 O O . GLU A 1 110 ? -3.845 -4.820 12.789 1.00 93.62 110 GLU A O 1
ATOM 879 N N . GLU A 1 111 ? -2.616 -5.967 14.267 1.00 93.06 111 GLU A N 1
ATOM 880 C CA . GLU A 1 111 ? -1.832 -6.682 13.258 1.00 93.06 111 GLU A CA 1
ATOM 881 C C . GLU A 1 111 ? -2.313 -8.133 13.218 1.00 93.06 111 GLU A C 1
ATOM 883 O O . GLU A 1 111 ? -2.485 -8.768 14.261 1.00 93.06 111 GLU A O 1
ATOM 888 N N . THR A 1 112 ? -2.549 -8.648 12.017 1.00 92.25 112 THR A N 1
ATOM 889 C CA . THR A 1 112 ? -2.908 -10.043 11.770 1.00 92.25 112 THR A CA 1
ATOM 890 C C . THR A 1 112 ? -2.096 -10.586 10.599 1.00 92.25 112 THR A C 1
ATOM 892 O O . THR A 1 112 ? -1.534 -9.821 9.814 1.00 92.25 112 THR A O 1
ATOM 895 N N . ALA A 1 113 ? -2.019 -11.907 10.490 1.00 93.19 113 ALA A N 1
ATOM 896 C CA . ALA A 1 113 ? -1.322 -12.580 9.407 1.00 93.19 113 ALA A CA 1
ATOM 897 C C . ALA A 1 113 ? -2.337 -13.430 8.635 1.00 93.19 113 ALA A C 1
ATOM 899 O O . ALA A 1 113 ? -2.910 -14.384 9.162 1.00 93.19 113 ALA A O 1
ATOM 900 N N . ILE A 1 114 ? -2.621 -13.007 7.407 1.00 94.56 114 ILE A N 1
ATOM 901 C CA . ILE A 1 114 ? -3.633 -13.603 6.538 1.00 94.56 114 ILE A CA 1
ATOM 902 C C . ILE A 1 114 ? -3.034 -14.848 5.868 1.00 94.56 114 ILE A C 1
ATOM 904 O O . ILE A 1 114 ? -1.951 -14.745 5.282 1.00 94.56 114 ILE A O 1
ATOM 908 N N . PRO A 1 115 ? -3.709 -16.013 5.885 1.00 94.31 115 PRO A N 1
ATOM 909 C CA . PRO A 1 115 ? -3.265 -17.177 5.126 1.00 94.31 115 PRO A CA 1
ATOM 910 C C . PRO A 1 115 ? -3.115 -16.837 3.640 1.00 94.31 115 PRO A C 1
ATOM 912 O O . PRO A 1 115 ? -4.066 -16.401 2.997 1.00 94.31 115 PRO A O 1
ATOM 915 N N . PHE A 1 116 ? -1.924 -17.049 3.078 1.00 93.88 116 PHE A N 1
ATOM 916 C CA . PHE A 1 116 ? -1.688 -16.897 1.639 1.00 93.88 116 PHE A CA 1
ATOM 917 C C . PHE A 1 116 ? -2.162 -18.176 0.926 1.00 93.88 116 PHE A C 1
ATOM 919 O O . PHE A 1 116 ? -1.354 -18.979 0.464 1.00 93.88 116 PHE A O 1
ATOM 926 N N . SER A 1 117 ? -3.481 -18.388 0.907 1.00 93.12 117 SER A N 1
ATOM 927 C CA . SER A 1 117 ? -4.147 -19.604 0.413 1.00 93.12 117 SER A CA 1
ATOM 928 C C . SER A 1 117 ? -3.740 -19.994 -1.009 1.00 93.12 117 SER A C 1
ATOM 930 O O . SER A 1 117 ? -3.645 -21.180 -1.315 1.00 93.12 117 SER A O 1
ATOM 932 N N . HIS A 1 118 ? -3.468 -18.998 -1.857 1.00 93.31 118 HIS A N 1
ATOM 933 C CA . HIS A 1 118 ? -3.115 -19.176 -3.269 1.00 93.31 118 HIS A CA 1
ATOM 934 C C . HIS A 1 118 ? -1.610 -19.023 -3.553 1.00 93.31 118 HIS A C 1
ATOM 936 O O . HIS A 1 118 ? -1.232 -18.814 -4.701 1.00 93.31 118 HIS A O 1
ATOM 942 N N . ALA A 1 119 ? -0.734 -19.095 -2.543 1.00 93.19 119 ALA A N 1
ATOM 943 C CA . ALA A 1 119 ? 0.715 -18.951 -2.734 1.00 93.19 119 ALA A CA 1
ATOM 944 C C . ALA A 1 119 ? 1.276 -19.974 -3.746 1.00 93.19 119 ALA A C 1
ATOM 946 O O . ALA A 1 119 ? 1.025 -21.177 -3.639 1.00 93.19 119 ALA A O 1
ATOM 947 N N . ALA A 1 120 ? 2.063 -19.504 -4.717 1.00 93.62 120 ALA A N 1
ATOM 948 C CA . ALA A 1 120 ? 2.713 -20.345 -5.721 1.00 93.62 120 ALA A CA 1
ATOM 949 C C . ALA A 1 120 ? 4.072 -19.782 -6.180 1.00 93.62 120 ALA A C 1
ATOM 951 O O . ALA A 1 120 ? 4.375 -18.600 -6.026 1.00 93.62 120 ALA A O 1
ATOM 952 N N . GLY A 1 121 ? 4.898 -20.632 -6.798 1.00 92.69 121 GLY A N 1
ATOM 953 C CA . GLY A 1 121 ? 6.186 -20.220 -7.363 1.00 92.69 121 GLY A CA 1
ATOM 954 C C . GLY A 1 121 ? 7.196 -19.822 -6.285 1.00 92.69 121 GLY A C 1
ATOM 955 O O . GLY A 1 121 ? 7.732 -20.697 -5.609 1.00 92.69 121 GLY A O 1
ATOM 956 N N . LEU A 1 122 ? 7.470 -18.520 -6.165 1.00 91.88 122 LEU A N 1
ATOM 957 C CA . LEU A 1 122 ? 8.352 -17.934 -5.145 1.00 91.88 122 LEU A CA 1
ATOM 958 C C . LEU A 1 122 ? 7.589 -17.103 -4.093 1.00 91.88 122 LEU A C 1
ATOM 960 O O . LEU A 1 122 ? 8.222 -16.425 -3.281 1.00 91.88 122 LEU A O 1
ATOM 964 N N . ASP A 1 123 ? 6.251 -17.151 -4.087 1.00 92.81 123 ASP A N 1
ATOM 965 C CA . ASP A 1 123 ? 5.450 -16.617 -2.981 1.00 92.81 123 ASP A CA 1
ATOM 966 C C . ASP A 1 123 ? 5.861 -17.267 -1.655 1.00 92.81 123 ASP A C 1
ATOM 968 O O . ASP A 1 123 ? 6.172 -18.458 -1.597 1.00 92.81 123 ASP A O 1
ATOM 972 N N . ARG A 1 124 ? 5.827 -16.482 -0.577 1.00 89.31 124 ARG A N 1
ATOM 973 C CA . ARG A 1 124 ? 6.174 -16.935 0.776 1.00 89.31 124 ARG A CA 1
ATOM 974 C C . ARG A 1 124 ? 4.986 -16.827 1.725 1.00 89.31 124 ARG A C 1
ATOM 976 O O . ARG A 1 124 ? 4.042 -16.073 1.498 1.00 89.31 124 ARG A O 1
ATOM 983 N N . HIS A 1 125 ? 5.089 -17.472 2.873 1.00 82.62 125 HIS A N 1
ATOM 984 C CA . HIS A 1 125 ? 4.218 -17.265 4.023 1.00 82.62 125 HIS A CA 1
ATOM 985 C C . HIS A 1 125 ? 4.834 -16.250 5.005 1.00 82.62 125 HIS A C 1
ATOM 987 O O . HIS A 1 125 ? 4.883 -16.474 6.210 1.00 82.62 125 HIS A O 1
ATOM 993 N N . GLY A 1 126 ? 5.310 -15.107 4.502 1.00 73.44 126 GLY A N 1
ATOM 994 C CA . GLY A 1 126 ? 5.877 -14.011 5.303 1.00 73.44 126 GLY A CA 1
ATOM 995 C C . GLY A 1 126 ? 7.359 -13.743 5.020 1.00 73.44 126 GLY A C 1
ATOM 996 O O . GLY A 1 126 ? 7.917 -14.220 4.034 1.00 73.44 126 GLY A O 1
ATOM 997 N N . ILE A 1 127 ? 8.010 -12.963 5.892 1.00 68.12 127 ILE A N 1
ATOM 998 C CA . ILE A 1 127 ? 9.458 -12.673 5.807 1.00 68.12 127 ILE A CA 1
ATOM 999 C C . ILE A 1 127 ? 10.295 -13.934 6.070 1.00 68.12 127 ILE A C 1
ATOM 1001 O O . ILE A 1 127 ? 11.330 -14.132 5.434 1.00 68.12 127 ILE A O 1
ATOM 1005 N N . ASP A 1 128 ? 9.845 -14.756 7.018 1.00 65.44 128 ASP A N 1
ATOM 1006 C CA . ASP A 1 128 ? 10.501 -15.963 7.531 1.00 65.44 128 ASP A CA 1
ATOM 1007 C C . ASP A 1 128 ? 9.742 -17.259 7.188 1.00 65.44 128 ASP A C 1
ATOM 1009 O O . ASP A 1 128 ? 10.100 -18.325 7.680 1.00 65.44 128 ASP A O 1
ATOM 1013 N N . ASP A 1 129 ? 8.722 -17.156 6.329 1.00 62.44 129 ASP A N 1
ATOM 1014 C CA . ASP A 1 129 ? 7.845 -18.250 5.889 1.00 62.44 129 ASP A CA 1
ATOM 1015 C C . ASP A 1 129 ? 6.933 -18.854 6.988 1.00 62.44 129 ASP A C 1
ATOM 1017 O O . ASP A 1 129 ? 6.420 -19.960 6.831 1.00 62.44 129 ASP A O 1
ATOM 1021 N N . THR A 1 130 ? 6.696 -18.143 8.106 1.00 59.22 130 THR A N 1
ATOM 1022 C CA . THR A 1 130 ? 5.941 -18.683 9.265 1.00 59.22 130 THR A CA 1
ATOM 1023 C C . THR A 1 130 ? 4.523 -18.138 9.500 1.00 59.22 130 THR A C 1
ATOM 1025 O O . THR A 1 130 ? 3.794 -18.707 10.314 1.00 59.22 130 THR A O 1
ATOM 1028 N N . ALA A 1 131 ? 4.115 -17.049 8.840 1.00 69.88 131 ALA A N 1
ATOM 1029 C CA . ALA A 1 131 ? 2.966 -16.231 9.258 1.00 69.88 131 ALA A CA 1
ATOM 1030 C C . ALA A 1 131 ? 1.854 -16.052 8.202 1.00 69.88 131 ALA A C 1
ATOM 1032 O O . ALA A 1 131 ? 0.677 -16.041 8.553 1.00 69.88 131 ALA A O 1
ATOM 1033 N N . GLY A 1 132 ? 2.203 -15.899 6.923 1.00 88.12 132 GLY A N 1
ATOM 1034 C CA . GLY A 1 132 ? 1.290 -15.490 5.845 1.00 88.12 132 GLY A CA 1
ATOM 1035 C C . GLY A 1 132 ? 1.522 -14.046 5.377 1.00 88.12 132 GLY A C 1
ATOM 1036 O O . GLY A 1 132 ? 2.640 -13.540 5.446 1.00 88.12 132 GLY A O 1
ATOM 1037 N N . ILE A 1 133 ? 0.474 -13.385 4.878 1.00 94.44 133 ILE A N 1
ATOM 1038 C CA . ILE A 1 133 ? 0.485 -11.980 4.436 1.00 94.44 133 ILE A CA 1
ATOM 1039 C C . ILE A 1 133 ? 0.253 -11.064 5.653 1.00 94.44 133 ILE A C 1
ATOM 1041 O O . ILE A 1 133 ? -0.829 -11.127 6.243 1.00 94.44 133 ILE A O 1
ATOM 1045 N N . PRO A 1 134 ? 1.205 -10.191 6.037 1.00 93.94 134 PRO A N 1
ATOM 1046 C CA . PRO A 1 134 ? 0.994 -9.233 7.120 1.00 93.94 134 PRO A CA 1
ATOM 1047 C C . PRO A 1 134 ? -0.074 -8.199 6.748 1.00 93.94 134 PRO A C 1
ATOM 1049 O O . PRO A 1 134 ? 0.005 -7.562 5.694 1.00 93.94 134 PRO A O 1
ATOM 1052 N N . ALA A 1 135 ? -1.063 -8.019 7.622 1.00 94.19 135 ALA A N 1
ATOM 1053 C CA . ALA A 1 135 ? -2.174 -7.101 7.418 1.00 94.19 135 ALA A CA 1
ATOM 1054 C C . ALA A 1 135 ? -2.482 -6.290 8.682 1.00 94.19 135 ALA A C 1
ATOM 1056 O O . ALA A 1 135 ? -2.578 -6.823 9.789 1.00 94.19 135 ALA A O 1
ATOM 1057 N N . TYR A 1 136 ? -2.691 -4.989 8.503 1.00 95.06 136 TYR A N 1
ATOM 1058 C CA . TYR A 1 136 ? -3.067 -4.061 9.564 1.00 95.06 136 TYR A CA 1
ATOM 1059 C C . TYR A 1 136 ? -4.559 -3.768 9.456 1.00 95.06 136 TYR A C 1
ATOM 1061 O O . TYR A 1 136 ? -5.026 -3.174 8.481 1.00 95.06 136 TYR A O 1
ATOM 1069 N N . VAL A 1 137 ? -5.312 -4.214 10.455 1.00 95.12 137 VAL A N 1
ATOM 1070 C CA . VAL A 1 137 ? -6.772 -4.166 10.486 1.00 95.12 137 VAL A CA 1
ATOM 1071 C C . VAL A 1 137 ? -7.216 -3.097 11.473 1.00 95.12 137 VAL A C 1
ATOM 1073 O O . VAL A 1 137 ? -6.681 -2.981 12.574 1.00 95.12 137 VAL A O 1
ATOM 1076 N N . ARG A 1 138 ? -8.222 -2.310 11.099 1.00 93.50 138 ARG A N 1
ATOM 1077 C CA . ARG A 1 138 ? -8.861 -1.342 11.994 1.00 93.50 138 ARG A CA 1
ATOM 1078 C C . ARG A 1 138 ? -10.367 -1.379 11.793 1.00 93.50 138 ARG A C 1
ATOM 1080 O O . ARG A 1 138 ? -10.851 -1.053 10.712 1.00 93.50 138 ARG A O 1
ATOM 1087 N N . VAL A 1 139 ? -11.101 -1.748 12.839 1.00 91.81 139 VAL A N 1
ATOM 1088 C CA . VAL A 1 139 ? -12.568 -1.857 12.820 1.00 91.81 139 VAL A CA 1
ATOM 1089 C C . VAL A 1 139 ? -13.166 -0.790 13.747 1.00 91.81 139 VAL A C 1
ATOM 1091 O O . VAL A 1 139 ? -12.804 -0.761 14.925 1.00 91.81 139 VAL A O 1
ATOM 1094 N N . PRO A 1 140 ? -14.058 0.098 13.262 1.00 89.19 140 PRO A N 1
ATOM 1095 C CA . PRO A 1 140 ? -14.750 1.067 14.110 1.00 89.19 140 PRO A CA 1
ATOM 1096 C C . PRO A 1 140 ? -15.548 0.382 15.226 1.00 89.19 140 PRO A C 1
ATOM 1098 O O . PRO A 1 140 ? -16.408 -0.453 14.945 1.00 89.19 140 PRO A O 1
ATOM 1101 N N . ARG A 1 141 ? -15.312 0.753 16.494 1.00 83.69 141 ARG A N 1
ATOM 1102 C CA . ARG A 1 141 ? -16.019 0.156 17.648 1.00 83.69 141 ARG A CA 1
ATOM 1103 C C . ARG A 1 141 ? -17.533 0.374 17.617 1.00 83.69 141 ARG A C 1
ATOM 1105 O O . ARG A 1 141 ? -18.268 -0.446 18.161 1.00 83.69 141 ARG A O 1
ATOM 1112 N N . SER A 1 142 ? -18.006 1.476 17.031 1.00 73.56 142 SER A N 1
ATOM 1113 C CA . SER A 1 142 ? -19.434 1.732 16.840 1.00 73.56 142 SER A CA 1
ATOM 1114 C C . SER A 1 142 ? -19.703 2.790 15.771 1.00 73.56 142 SER A C 1
ATOM 1116 O O . SER A 1 142 ? -19.124 3.875 15.793 1.00 73.56 142 SER A O 1
ATOM 1118 N N . GLN A 1 143 ? -20.694 2.535 14.912 1.00 68.75 143 GLN A N 1
ATOM 1119 C CA . GLN A 1 143 ? -21.274 3.559 14.028 1.00 68.75 143 GLN A CA 1
ATOM 1120 C C . GLN A 1 143 ? -21.932 4.715 14.806 1.00 68.75 143 GLN A C 1
ATOM 1122 O O . GLN A 1 143 ? -22.195 5.761 14.227 1.00 68.75 143 GLN A O 1
ATOM 1127 N N . ALA A 1 144 ? -22.202 4.556 16.109 1.00 59.44 144 ALA A N 1
ATOM 1128 C CA . ALA A 1 144 ? -22.741 5.628 16.947 1.00 59.44 144 ALA A CA 1
ATOM 1129 C C . ALA A 1 144 ? -21.671 6.629 17.428 1.00 59.44 144 ALA A C 1
ATOM 1131 O O . ALA A 1 144 ? -22.017 7.770 17.721 1.00 59.44 144 ALA A O 1
ATOM 1132 N N . THR A 1 145 ? -20.394 6.228 17.510 1.00 58.62 145 THR A N 1
ATOM 1133 C CA . THR A 1 145 ? -19.280 7.130 17.869 1.00 58.62 145 THR A CA 1
ATOM 1134 C C . THR A 1 145 ? -18.550 7.659 16.639 1.00 58.62 145 THR A C 1
ATOM 1136 O O . THR A 1 145 ? -18.124 8.811 16.631 1.00 58.62 145 THR A O 1
ATOM 1139 N N . THR A 1 146 ? -18.475 6.865 15.566 1.00 63.16 146 THR A N 1
ATOM 1140 C CA . THR A 1 146 ? -17.915 7.274 14.265 1.00 63.16 146 THR A CA 1
ATOM 1141 C C . THR A 1 146 ? -18.875 6.955 13.105 1.00 63.16 146 THR A C 1
ATOM 1143 O O . THR A 1 146 ? -18.653 6.001 12.354 1.00 63.16 146 THR A O 1
ATOM 1146 N N . PRO A 1 147 ? -19.958 7.744 12.927 1.00 64.75 147 PRO A N 1
ATOM 1147 C CA . PRO A 1 147 ? -20.928 7.534 11.854 1.00 64.75 147 PRO A CA 1
ATOM 1148 C C . PRO A 1 147 ? -20.280 7.574 10.468 1.00 64.75 147 PRO A C 1
ATOM 1150 O O . PRO A 1 147 ? -19.623 8.548 10.108 1.00 64.75 147 PRO A O 1
ATOM 1153 N N . GLY A 1 148 ? -20.485 6.519 9.679 1.00 68.69 148 GLY A N 1
ATOM 1154 C CA . GLY A 1 148 ? -19.963 6.416 8.315 1.00 68.69 148 GLY A CA 1
ATOM 1155 C C . GLY A 1 148 ? -18.523 5.907 8.206 1.00 68.69 148 GLY A C 1
ATOM 1156 O O . GLY A 1 148 ? -18.072 5.666 7.088 1.00 68.69 148 GLY A O 1
ATOM 1157 N N . ALA A 1 149 ? -17.817 5.673 9.318 1.00 79.94 149 ALA A N 1
ATOM 1158 C CA . ALA A 1 149 ? -16.504 5.035 9.270 1.00 79.94 149 ALA A CA 1
ATOM 1159 C C . ALA A 1 149 ? -16.622 3.577 8.792 1.00 79.94 149 ALA A C 1
ATOM 1161 O O . ALA A 1 149 ? -17.475 2.824 9.264 1.00 79.94 149 ALA A O 1
ATOM 1162 N N . ALA A 1 150 ? -15.748 3.168 7.874 1.00 84.06 150 ALA A N 1
ATOM 1163 C CA . ALA A 1 150 ? -15.642 1.788 7.407 1.00 84.06 150 ALA A CA 1
ATOM 1164 C C . ALA A 1 150 ? -14.500 1.046 8.133 1.00 84.06 150 ALA A C 1
ATOM 1166 O O . ALA A 1 150 ? -13.522 1.685 8.536 1.00 84.06 150 ALA A O 1
ATOM 1167 N N . PRO A 1 151 ? -14.576 -0.290 8.281 1.00 91.44 151 PRO A N 1
ATOM 1168 C CA . PRO A 1 151 ? -13.401 -1.109 8.555 1.00 91.44 151 PRO A CA 1
ATOM 1169 C C . PRO A 1 151 ? -12.349 -0.936 7.452 1.00 91.44 151 PRO A C 1
ATOM 1171 O O . PRO A 1 151 ? -12.698 -0.830 6.277 1.00 91.44 151 PRO A O 1
ATOM 1174 N N . SER A 1 152 ? -11.068 -0.942 7.815 1.00 92.88 152 SER A N 1
ATOM 1175 C CA . SER A 1 152 ? -9.956 -0.878 6.860 1.00 92.88 152 SER A CA 1
ATOM 1176 C C . SER A 1 152 ? -8.976 -2.024 7.075 1.00 92.88 152 SER A C 1
ATOM 1178 O O . SER A 1 152 ? -8.537 -2.246 8.206 1.00 92.88 152 SER A O 1
ATOM 1180 N N . VAL A 1 153 ? -8.587 -2.683 5.984 1.00 95.00 153 VAL A N 1
ATOM 1181 C CA . VAL A 1 153 ? -7.474 -3.637 5.919 1.00 95.00 153 VAL A CA 1
ATOM 1182 C C . VAL A 1 153 ? -6.369 -2.994 5.087 1.00 95.00 153 VAL A C 1
ATOM 1184 O O . VAL A 1 153 ? -6.633 -2.492 3.995 1.00 95.00 153 VAL A O 1
ATOM 1187 N N . VAL A 1 154 ? -5.143 -2.975 5.604 1.00 95.31 154 VAL A N 1
ATOM 1188 C CA . VAL A 1 154 ? -3.965 -2.433 4.916 1.00 95.31 154 VAL A CA 1
ATOM 1189 C C . VAL A 1 154 ? -2.914 -3.529 4.803 1.00 95.31 154 VAL A C 1
ATOM 1191 O O . VAL A 1 154 ? -2.521 -4.104 5.813 1.00 95.31 154 VAL A O 1
ATOM 1194 N N . VAL A 1 155 ? -2.440 -3.783 3.586 1.00 93.75 155 VAL A N 1
ATOM 1195 C CA . VAL A 1 155 ? -1.343 -4.712 3.274 1.00 93.75 155 VAL A CA 1
ATOM 1196 C C . VAL A 1 155 ? -0.269 -3.969 2.474 1.00 93.75 155 VAL A C 1
ATOM 1198 O O . VAL A 1 155 ? -0.588 -3.062 1.701 1.00 93.75 155 VAL A O 1
ATOM 1201 N N . GLU A 1 156 ? 1.003 -4.320 2.662 1.00 93.94 156 GLU A N 1
ATOM 1202 C CA . GLU A 1 156 ? 2.090 -3.802 1.819 1.00 93.94 156 GLU A CA 1
ATOM 1203 C C . GLU A 1 156 ? 2.050 -4.500 0.444 1.00 93.94 156 GLU A C 1
ATOM 1205 O O . GLU A 1 156 ? 1.748 -5.688 0.339 1.00 93.94 156 GLU A O 1
ATOM 1210 N N . ILE A 1 157 ? 2.317 -3.751 -0.628 1.00 93.06 157 ILE A N 1
ATOM 1211 C CA . ILE A 1 157 ? 2.185 -4.224 -2.019 1.00 93.06 157 ILE A CA 1
ATOM 1212 C C . ILE A 1 157 ? 3.411 -5.040 -2.480 1.00 93.06 157 ILE A C 1
ATOM 1214 O O . ILE A 1 157 ? 4.510 -4.771 -1.985 1.00 93.06 157 ILE A O 1
ATOM 1218 N N . PRO A 1 158 ? 3.283 -5.960 -3.463 1.00 93.56 158 PRO A N 1
ATOM 1219 C CA . PRO A 1 158 ? 4.391 -6.806 -3.915 1.00 93.56 158 PRO A CA 1
ATOM 1220 C C . PRO A 1 158 ? 5.657 -6.008 -4.242 1.00 93.56 158 PRO A C 1
ATOM 1222 O O . PRO A 1 158 ? 5.604 -4.931 -4.858 1.00 93.56 158 PRO A O 1
ATOM 1225 N N . GLY A 1 159 ? 6.780 -6.522 -3.734 1.00 92.00 159 GLY A N 1
ATOM 1226 C CA . GLY A 1 159 ? 8.083 -5.858 -3.721 1.00 92.00 159 GLY A CA 1
ATOM 1227 C C . GLY A 1 159 ? 8.311 -4.859 -2.580 1.00 92.00 159 GLY A C 1
ATOM 1228 O O . GLY A 1 159 ? 9.412 -4.333 -2.479 1.00 92.00 159 GLY A O 1
ATOM 1229 N N . THR A 1 160 ? 7.343 -4.584 -1.701 1.00 93.62 160 THR A N 1
ATOM 1230 C CA . THR A 1 160 ? 7.473 -3.554 -0.647 1.00 93.62 160 THR A CA 1
ATOM 1231 C C . THR A 1 160 ? 7.489 -4.163 0.753 1.00 93.62 160 THR A C 1
ATOM 1233 O O . THR A 1 160 ? 6.641 -4.986 1.081 1.00 93.62 160 THR A O 1
ATOM 1236 N N . ALA A 1 161 ? 8.418 -3.700 1.600 1.00 93.38 161 ALA A N 1
ATOM 1237 C CA . ALA A 1 161 ? 8.450 -4.003 3.036 1.00 93.38 161 ALA A CA 1
ATOM 1238 C C . ALA A 1 161 ? 8.339 -5.513 3.358 1.00 93.38 161 ALA A C 1
ATOM 1240 O O . ALA A 1 161 ? 9.213 -6.271 2.938 1.00 93.38 161 ALA A O 1
ATOM 1241 N N . ASP A 1 162 ? 7.321 -5.931 4.115 1.00 92.19 162 ASP A N 1
ATOM 1242 C CA . ASP A 1 162 ? 7.049 -7.309 4.538 1.00 92.19 162 ASP A CA 1
ATOM 1243 C C . ASP A 1 162 ? 6.025 -8.050 3.661 1.00 92.19 162 ASP A C 1
ATOM 1245 O O . ASP A 1 162 ? 5.580 -9.140 4.023 1.00 92.19 162 ASP A O 1
ATOM 1249 N N . CYS A 1 163 ? 5.700 -7.514 2.479 1.00 94.06 163 CYS A N 1
ATOM 1250 C CA . CYS A 1 163 ? 4.897 -8.225 1.490 1.00 94.06 163 CYS A CA 1
ATOM 1251 C C . CYS A 1 163 ? 5.595 -9.535 1.053 1.00 94.06 163 CYS A C 1
ATOM 1253 O O . CYS A 1 163 ? 6.757 -9.496 0.623 1.00 94.06 163 CYS A O 1
ATOM 1255 N N . PRO A 1 164 ? 4.923 -10.699 1.137 1.00 93.69 164 PRO A N 1
ATOM 1256 C CA . PRO A 1 164 ? 5.553 -11.983 0.844 1.00 93.69 164 PRO A CA 1
ATOM 1257 C C . PRO A 1 164 ? 5.323 -12.482 -0.593 1.00 93.69 164 PRO A C 1
ATOM 1259 O O . PRO A 1 164 ? 5.908 -13.492 -0.976 1.00 93.69 164 PRO A O 1
ATOM 1262 N N . ALA A 1 165 ? 4.484 -11.783 -1.361 1.00 94.31 165 ALA A N 1
ATOM 1263 C CA . ALA A 1 165 ? 4.196 -12.026 -2.770 1.00 94.31 165 ALA A CA 1
ATOM 1264 C C . ALA A 1 165 ? 5.428 -11.744 -3.650 1.00 94.31 165 ALA A C 1
ATOM 1266 O O . ALA A 1 165 ? 6.095 -10.721 -3.455 1.00 94.31 165 ALA A O 1
ATOM 1267 N N . ASP A 1 166 ? 5.719 -12.631 -4.605 1.00 94.56 166 ASP A N 1
ATOM 1268 C CA . ASP A 1 166 ? 6.841 -12.481 -5.536 1.00 94.56 166 ASP A CA 1
ATOM 1269 C C . ASP A 1 166 ? 6.684 -11.231 -6.433 1.00 94.56 166 ASP A C 1
ATOM 1271 O O . ASP A 1 166 ? 5.766 -11.167 -7.252 1.00 94.56 166 ASP A O 1
ATOM 1275 N N . PRO A 1 167 ? 7.578 -10.224 -6.333 1.00 91.50 167 PRO A N 1
ATOM 1276 C CA . PRO A 1 167 ? 7.556 -9.055 -7.208 1.00 91.50 167 PRO A CA 1
ATOM 1277 C C . PRO A 1 167 ? 7.909 -9.343 -8.673 1.00 91.50 167 PRO A C 1
ATOM 1279 O O . PRO A 1 167 ? 7.659 -8.479 -9.514 1.00 91.50 167 PRO A O 1
ATOM 1282 N N . ALA A 1 168 ? 8.546 -10.479 -8.977 1.00 90.50 168 ALA A N 1
ATOM 1283 C CA . ALA A 1 168 ? 8.981 -10.838 -10.326 1.00 90.50 168 ALA A CA 1
ATOM 1284 C C . ALA A 1 168 ? 7.903 -11.594 -11.124 1.00 90.50 168 ALA A C 1
ATOM 1286 O O . ALA A 1 168 ? 7.894 -11.515 -12.356 1.00 90.50 168 ALA A O 1
ATOM 1287 N N . ASP A 1 169 ? 7.000 -12.305 -10.441 1.00 91.62 169 ASP A N 1
ATOM 1288 C CA . ASP A 1 169 ? 5.866 -13.010 -11.040 1.00 91.62 169 ASP A CA 1
ATOM 1289 C C . ASP A 1 169 ? 4.673 -12.052 -11.225 1.00 91.62 169 ASP A C 1
ATOM 1291 O O . ASP A 1 169 ? 4.041 -11.647 -10.245 1.00 91.62 169 ASP A O 1
ATOM 1295 N N . PRO A 1 170 ? 4.288 -11.711 -12.470 1.00 85.94 170 PRO A N 1
ATOM 1296 C CA . PRO A 1 170 ? 3.178 -10.801 -12.707 1.00 85.94 170 PRO A CA 1
ATOM 1297 C C . PRO A 1 170 ? 1.818 -11.358 -12.264 1.00 85.94 170 PRO A C 1
ATOM 1299 O O . PRO A 1 170 ? 0.884 -10.568 -12.203 1.00 85.94 170 PRO A O 1
ATOM 1302 N N . ALA A 1 171 ? 1.663 -12.653 -11.958 1.00 87.56 171 ALA A N 1
ATOM 1303 C CA . ALA A 1 171 ? 0.423 -13.243 -11.436 1.00 87.56 171 ALA A CA 1
ATOM 1304 C C . ALA A 1 171 ? 0.378 -13.345 -9.896 1.00 87.56 171 ALA A C 1
ATOM 1306 O O . ALA A 1 171 ? -0.702 -13.511 -9.330 1.00 87.56 171 ALA A O 1
ATOM 1307 N N . SER A 1 172 ? 1.513 -13.206 -9.201 1.00 93.19 172 SER A N 1
ATOM 1308 C CA . SER A 1 172 ? 1.567 -13.209 -7.729 1.00 93.19 172 SER A CA 1
ATOM 1309 C C . SER A 1 172 ? 0.665 -12.158 -7.052 1.00 93.19 172 SER A C 1
ATOM 1311 O O . SER A 1 172 ? -0.034 -12.514 -6.095 1.00 93.19 172 SER A O 1
ATOM 1313 N N . PRO A 1 173 ? 0.565 -10.901 -7.551 1.00 91.56 173 PRO A N 1
ATOM 1314 C CA . PRO A 1 173 ? -0.335 -9.911 -6.967 1.00 91.56 173 PRO A CA 1
ATOM 1315 C C . PRO A 1 173 ? -1.786 -10.399 -6.901 1.00 91.56 173 PRO A C 1
ATOM 1317 O O . PRO A 1 173 ? -2.472 -10.142 -5.918 1.00 91.56 173 PRO A O 1
ATOM 1320 N N . ASP A 1 174 ? -2.251 -11.131 -7.913 1.00 88.56 174 ASP A N 1
ATOM 1321 C CA . ASP A 1 174 ? -3.642 -11.584 -7.979 1.00 88.56 174 ASP A CA 1
ATOM 1322 C C . ASP A 1 174 ? -3.917 -12.642 -6.908 1.00 88.56 174 ASP A C 1
ATOM 1324 O O . ASP A 1 174 ? -4.870 -12.508 -6.145 1.00 88.56 174 ASP A O 1
ATOM 1328 N N . ARG A 1 175 ? -3.013 -13.622 -6.774 1.00 94.00 175 ARG A N 1
ATOM 1329 C CA . ARG A 1 175 ? -3.071 -14.685 -5.755 1.00 94.00 175 ARG A CA 1
ATOM 1330 C C . ARG A 1 175 ? -3.042 -14.116 -4.334 1.00 94.00 175 ARG A C 1
ATOM 1332 O O . ARG A 1 175 ? -3.744 -14.602 -3.443 1.00 94.00 175 ARG A O 1
ATOM 1339 N N . MET A 1 176 ? -2.246 -13.065 -4.118 1.00 94.88 176 MET A N 1
ATOM 1340 C CA . MET A 1 176 ? -2.198 -12.333 -2.852 1.00 94.88 176 MET A CA 1
ATOM 1341 C C . MET A 1 176 ? -3.555 -11.684 -2.541 1.00 94.88 176 MET A C 1
ATOM 1343 O O . MET A 1 176 ? -4.077 -11.857 -1.440 1.00 94.88 176 MET A O 1
ATOM 1347 N N . TRP A 1 177 ? -4.146 -10.959 -3.494 1.00 92.38 177 TRP A N 1
ATOM 1348 C CA . TRP A 1 177 ? -5.410 -10.250 -3.274 1.00 92.38 177 TRP A CA 1
ATOM 1349 C C . TRP A 1 177 ? -6.630 -11.171 -3.211 1.00 92.38 177 TRP A C 1
ATOM 1351 O O . TRP A 1 177 ? -7.527 -10.908 -2.413 1.00 92.38 177 TRP A O 1
ATOM 1361 N N . GLU A 1 178 ? -6.638 -12.278 -3.953 1.00 90.19 178 GLU A N 1
ATOM 1362 C CA . GLU A 1 178 ? -7.636 -13.347 -3.828 1.00 90.19 178 GLU A CA 1
ATOM 1363 C C . GLU A 1 178 ? -7.609 -13.943 -2.409 1.00 90.19 178 GLU A C 1
ATOM 1365 O O . GLU A 1 178 ? -8.633 -13.949 -1.726 1.00 90.19 178 GLU A O 1
ATOM 1370 N N . SER A 1 179 ? -6.416 -14.277 -1.894 1.00 94.75 179 SER A N 1
ATOM 1371 C CA . SER A 1 179 ? -6.231 -14.754 -0.510 1.00 94.75 179 SER A CA 1
ATOM 1372 C C . SER A 1 179 ? -6.723 -13.742 0.543 1.00 94.75 179 SER A C 1
ATOM 1374 O O . SER A 1 179 ? -7.357 -14.122 1.528 1.00 94.75 179 SER A O 1
ATOM 1376 N N . VAL A 1 180 ? -6.468 -12.441 0.340 1.00 95.00 180 VAL A N 1
ATOM 1377 C CA . VAL A 1 180 ? -6.942 -11.367 1.238 1.00 95.00 180 VAL A CA 1
ATOM 1378 C C . VAL A 1 180 ? -8.467 -11.226 1.203 1.00 95.00 180 VAL A C 1
ATOM 1380 O O . VAL A 1 180 ? -9.085 -11.078 2.257 1.00 95.00 180 VAL A O 1
ATOM 1383 N N . LEU A 1 181 ? -9.089 -11.291 0.024 1.00 90.38 181 LEU A N 1
ATOM 1384 C CA . LEU A 1 181 ? -10.540 -11.143 -0.129 1.00 90.38 181 LEU A CA 1
ATOM 1385 C C . LEU A 1 181 ? -11.308 -12.366 0.401 1.00 90.38 181 LEU A C 1
ATOM 1387 O O . LEU A 1 181 ? -12.324 -12.191 1.074 1.00 90.38 181 LEU A O 1
ATOM 1391 N N . GLU A 1 182 ? -10.810 -13.587 0.186 1.00 92.94 182 GLU A N 1
ATOM 1392 C CA . GLU A 1 182 ? -11.370 -14.806 0.793 1.00 92.94 182 GLU A CA 1
ATOM 1393 C C . GLU A 1 182 ? -11.263 -14.791 2.325 1.00 92.94 182 GLU A C 1
ATOM 1395 O O . GLU A 1 182 ? -12.212 -15.155 3.031 1.00 92.94 182 GLU A O 1
ATOM 1400 N N . TRP A 1 183 ? -10.136 -14.314 2.864 1.00 95.62 183 TRP A N 1
ATOM 1401 C CA . TRP A 1 183 ? -9.987 -14.123 4.305 1.00 95.62 183 TRP A CA 1
ATOM 1402 C C . TRP A 1 183 ? -10.975 -13.078 4.845 1.00 95.62 183 TRP A C 1
ATOM 1404 O O . TRP A 1 183 ? -11.680 -13.355 5.814 1.00 95.62 183 TRP A O 1
ATOM 1414 N N . MET A 1 184 ? -11.123 -11.918 4.192 1.00 94.31 184 MET A N 1
ATOM 1415 C CA . MET A 1 184 ? -12.116 -10.911 4.603 1.00 94.31 184 MET A CA 1
ATOM 1416 C C . MET A 1 184 ? -13.553 -11.464 4.578 1.00 94.31 184 MET A C 1
ATOM 1418 O O . MET A 1 184 ? -14.357 -11.126 5.447 1.00 94.31 184 MET A O 1
ATOM 1422 N N . ALA A 1 185 ? -13.870 -12.353 3.630 1.00 90.19 185 ALA A N 1
ATOM 1423 C CA . ALA A 1 185 ? -15.172 -13.014 3.539 1.00 90.19 185 ALA A CA 1
ATOM 1424 C C . ALA A 1 185 ? -15.433 -14.066 4.633 1.00 90.19 185 ALA A C 1
ATOM 1426 O O . ALA A 1 185 ? -16.592 -14.401 4.882 1.00 90.19 185 ALA A O 1
ATOM 1427 N N . THR A 1 186 ? -14.391 -14.573 5.298 1.00 92.12 186 THR A N 1
ATOM 1428 C CA . THR A 1 186 ? -14.495 -15.598 6.355 1.00 92.12 186 THR A CA 1
ATOM 1429 C C . THR A 1 186 ? -14.256 -15.057 7.769 1.00 92.12 186 THR A C 1
ATOM 1431 O O . THR A 1 186 ? -14.781 -15.623 8.725 1.00 92.12 186 THR A O 1
ATOM 1434 N N . ASP A 1 187 ? -13.544 -13.936 7.913 1.00 92.56 187 ASP A N 1
ATOM 1435 C CA . ASP A 1 187 ? -13.279 -13.235 9.181 1.00 92.56 187 ASP A CA 1
ATOM 1436 C C . ASP A 1 187 ? -14.557 -12.692 9.861 1.00 92.56 187 ASP A C 1
ATOM 1438 O O . ASP A 1 187 ? -14.645 -12.632 11.088 1.00 92.56 187 ASP A O 1
ATOM 1442 N N . GLY A 1 188 ? -15.575 -12.327 9.074 1.00 88.62 188 GLY A N 1
ATOM 1443 C CA . GLY A 1 188 ? -16.899 -11.943 9.578 1.00 88.62 188 GLY A CA 1
ATOM 1444 C C . GLY A 1 188 ? -17.017 -10.524 10.152 1.00 88.62 188 GLY A C 1
ATOM 1445 O O . GLY A 1 188 ? -18.128 -10.108 10.487 1.00 88.62 188 GLY A O 1
ATOM 1446 N N . ARG A 1 189 ? -15.928 -9.742 10.232 1.00 90.88 189 ARG A N 1
ATOM 1447 C CA . ARG A 1 189 ? -15.974 -8.308 10.601 1.00 90.88 189 ARG A CA 1
ATOM 1448 C C . ARG A 1 189 ? -16.241 -7.380 9.409 1.00 90.88 189 ARG A C 1
ATOM 1450 O O . ARG A 1 189 ? -16.424 -6.176 9.604 1.00 90.88 189 ARG A O 1
ATOM 1457 N N . PHE A 1 190 ? -16.266 -7.920 8.190 1.00 89.88 190 PHE A N 1
ATOM 1458 C CA . PHE A 1 190 ? -16.376 -7.171 6.938 1.00 89.88 190 PHE A CA 1
ATOM 1459 C C . PHE A 1 190 ? -17.683 -7.471 6.200 1.00 89.88 190 PHE A C 1
ATOM 1461 O O . PHE A 1 190 ? -18.123 -8.615 6.117 1.00 89.88 190 PHE A O 1
ATOM 1468 N N . ASP A 1 191 ? -18.284 -6.436 5.614 1.00 87.25 191 ASP A N 1
ATOM 1469 C CA . ASP A 1 191 ? -19.411 -6.590 4.698 1.00 87.25 191 ASP A CA 1
ATOM 1470 C C . ASP A 1 191 ? -18.897 -6.675 3.257 1.00 87.25 191 ASP A C 1
ATOM 1472 O O . ASP A 1 191 ? -18.616 -5.662 2.612 1.00 87.25 191 ASP A O 1
ATOM 1476 N N . MET A 1 192 ? -18.789 -7.902 2.749 1.00 84.56 192 MET A N 1
ATOM 1477 C CA . MET A 1 192 ? -18.242 -8.163 1.417 1.00 84.56 192 MET A CA 1
ATOM 1478 C C . MET A 1 192 ? -19.153 -7.725 0.261 1.00 84.56 192 MET A C 1
ATOM 1480 O O . MET A 1 192 ? -18.708 -7.722 -0.883 1.00 84.56 192 MET A O 1
ATOM 1484 N N . SER A 1 193 ? -20.389 -7.283 0.528 1.00 78.00 193 SER A N 1
ATOM 1485 C CA . SER A 1 193 ? -21.201 -6.600 -0.492 1.00 78.00 193 SER A CA 1
ATOM 1486 C C . SER A 1 193 ? -20.751 -5.150 -0.737 1.00 78.00 193 SER A C 1
ATOM 1488 O O . SER A 1 193 ? -21.176 -4.525 -1.709 1.00 78.00 193 SER A O 1
ATOM 1490 N N . ARG A 1 194 ? -19.883 -4.603 0.131 1.00 81.88 194 ARG A N 1
ATOM 1491 C CA . ARG A 1 194 ? -19.467 -3.190 0.147 1.00 81.88 194 ARG A CA 1
ATOM 1492 C C . ARG A 1 194 ? -17.953 -3.037 0.349 1.00 81.88 194 ARG A C 1
ATOM 1494 O O . ARG A 1 194 ? -17.497 -2.286 1.209 1.00 81.88 194 ARG A O 1
ATOM 1501 N N . VAL A 1 195 ? -17.169 -3.755 -0.456 1.00 83.25 195 VAL A N 1
ATOM 1502 C CA . VAL A 1 195 ? -15.700 -3.634 -0.494 1.00 83.25 195 VAL A CA 1
ATOM 1503 C C . VAL A 1 195 ? -15.281 -2.468 -1.390 1.00 83.25 195 VAL A C 1
ATOM 1505 O O . VAL A 1 195 ? -15.831 -2.269 -2.471 1.00 83.25 195 VAL A O 1
ATOM 1508 N N . MET A 1 196 ? -14.262 -1.721 -0.963 1.00 84.62 196 MET A N 1
ATOM 1509 C CA . MET A 1 196 ? -13.599 -0.700 -1.770 1.00 84.62 196 MET A CA 1
ATOM 1510 C C . MET A 1 196 ? -12.087 -0.803 -1.594 1.00 84.62 196 MET A C 1
ATOM 1512 O O . MET A 1 196 ? -11.598 -0.992 -0.482 1.00 84.62 196 MET A O 1
ATOM 1516 N N . VAL A 1 197 ? -11.352 -0.649 -2.693 1.00 87.56 197 VAL A N 1
ATOM 1517 C CA . VAL A 1 197 ? -9.892 -0.754 -2.728 1.00 87.56 197 VAL A CA 1
ATOM 1518 C C . VAL A 1 197 ? -9.305 0.597 -3.116 1.00 87.56 197 VAL A C 1
ATOM 1520 O O . VAL A 1 197 ? -9.745 1.209 -4.087 1.00 87.56 197 VAL A O 1
ATOM 1523 N N . TRP A 1 198 ? -8.318 1.074 -2.355 1.00 88.88 198 TRP A N 1
ATOM 1524 C CA . TRP A 1 198 ? -7.691 2.379 -2.571 1.00 88.88 198 TRP A CA 1
ATOM 1525 C C . TRP A 1 198 ? -6.180 2.236 -2.761 1.00 88.88 198 TRP A C 1
ATOM 1527 O O . TRP A 1 198 ? -5.447 1.882 -1.841 1.00 88.88 198 TRP A O 1
ATOM 1537 N N . GLY A 1 199 ? -5.720 2.527 -3.978 1.00 86.25 199 GLY A N 1
ATOM 1538 C CA . GLY A 1 199 ? -4.307 2.538 -4.345 1.00 86.25 199 GLY A CA 1
ATOM 1539 C C . GLY A 1 199 ? -3.693 3.927 -4.282 1.00 86.25 199 GLY A C 1
ATOM 1540 O O . GLY A 1 199 ? -4.346 4.927 -4.575 1.00 86.25 199 GLY A O 1
ATOM 1541 N N . LEU A 1 200 ? -2.412 3.981 -3.920 1.00 84.50 200 LEU A N 1
ATOM 1542 C CA . LEU A 1 200 ? -1.703 5.223 -3.629 1.00 84.50 200 LEU A CA 1
ATOM 1543 C C . LEU A 1 200 ? -0.298 5.174 -4.264 1.00 84.50 200 LEU A C 1
ATOM 1545 O O . LEU A 1 200 ? 0.490 4.284 -3.944 1.00 84.50 200 LEU A O 1
ATOM 1549 N N . SER A 1 201 ? 0.016 6.091 -5.190 1.00 87.38 201 SER A N 1
ATOM 1550 C CA . SER A 1 201 ? 1.235 6.059 -6.029 1.00 87.38 201 SER A CA 1
ATOM 1551 C C . SER A 1 201 ? 1.398 4.716 -6.775 1.00 87.38 201 SER A C 1
ATOM 1553 O O . SER A 1 201 ? 0.490 4.324 -7.499 1.00 87.38 201 SER A O 1
ATOM 1555 N N . SER A 1 202 ? 2.484 3.956 -6.571 1.00 82.88 202 SER A N 1
ATOM 1556 C CA . SER A 1 202 ? 2.643 2.567 -7.061 1.00 82.88 202 SER A CA 1
ATOM 1557 C C . SER A 1 202 ? 1.531 1.608 -6.607 1.00 82.88 202 SER A C 1
ATOM 1559 O O . SER A 1 202 ? 1.299 0.594 -7.257 1.00 82.88 202 SER A O 1
ATOM 1561 N N . GLY A 1 203 ? 0.824 1.908 -5.513 1.00 84.88 203 GLY A N 1
ATOM 1562 C CA . GLY A 1 203 ? -0.395 1.190 -5.139 1.00 84.88 203 GLY A CA 1
ATOM 1563 C C . GLY A 1 203 ? -1.555 1.445 -6.106 1.00 84.88 203 GLY A C 1
ATOM 1564 O O . GLY A 1 203 ? -2.456 0.625 -6.181 1.00 84.88 203 GLY A O 1
ATOM 1565 N N . GLY A 1 204 ? -1.533 2.544 -6.867 1.00 82.62 204 GLY A N 1
ATOM 1566 C CA . GLY A 1 204 ? -2.505 2.864 -7.915 1.00 82.62 204 GLY A CA 1
ATOM 1567 C C . GLY A 1 204 ? -2.497 1.836 -9.043 1.00 82.62 204 GLY A C 1
ATOM 1568 O O . GLY A 1 204 ? -3.558 1.326 -9.366 1.00 82.62 204 GLY A O 1
ATOM 1569 N N . TYR A 1 205 ? -1.317 1.433 -9.535 1.00 85.00 205 TYR A N 1
ATOM 1570 C CA . TYR A 1 205 ? -1.159 0.286 -10.449 1.00 85.00 205 TYR A CA 1
ATOM 1571 C C . TYR A 1 205 ? -1.831 -0.974 -9.884 1.00 85.00 205 TYR A C 1
ATOM 1573 O O . TYR A 1 205 ? -2.578 -1.645 -10.587 1.00 85.00 205 TYR A O 1
ATOM 1581 N N . TYR A 1 206 ? -1.634 -1.267 -8.593 1.00 86.81 206 TYR A N 1
ATOM 1582 C CA . TYR A 1 206 ? -2.250 -2.438 -7.972 1.00 86.81 206 TYR A CA 1
ATOM 1583 C C . TYR A 1 206 ? -3.747 -2.264 -7.682 1.00 86.81 206 TYR A C 1
ATOM 1585 O O . TYR A 1 206 ? -4.436 -3.264 -7.668 1.00 86.81 206 TYR A O 1
ATOM 1593 N N . ALA A 1 207 ? -4.284 -1.059 -7.468 1.00 85.25 207 ALA A N 1
ATOM 1594 C CA . ALA A 1 207 ? -5.715 -0.842 -7.187 1.00 85.25 207 ALA A CA 1
ATOM 1595 C C . ALA A 1 207 ? -6.571 -0.603 -8.430 1.00 85.25 207 ALA A C 1
ATOM 1597 O O . ALA A 1 207 ? -7.755 -0.931 -8.410 1.00 85.25 207 ALA A O 1
ATOM 1598 N N . ILE A 1 208 ? -5.947 -0.113 -9.508 1.00 83.25 208 ILE A N 1
ATOM 1599 C CA . ILE A 1 208 ? -6.293 -0.498 -10.873 1.00 83.25 208 ILE A CA 1
ATOM 1600 C C . ILE A 1 208 ? -6.352 -2.025 -10.836 1.00 83.25 208 ILE A C 1
ATOM 1602 O O . ILE A 1 208 ? -7.453 -2.543 -10.704 1.00 83.25 208 ILE A O 1
ATOM 1606 N N . ARG A 1 209 ? -5.227 -2.756 -10.777 1.00 85.12 209 ARG A N 1
ATOM 1607 C CA . ARG A 1 209 ? -5.192 -4.232 -10.876 1.00 85.12 209 ARG A CA 1
ATOM 1608 C C . ARG A 1 209 ? -6.151 -5.005 -9.949 1.00 85.12 209 ARG A C 1
ATOM 1610 O O . ARG A 1 209 ? -6.677 -6.022 -10.357 1.00 85.12 209 ARG A O 1
ATOM 1617 N N . ILE A 1 210 ? -6.530 -4.557 -8.761 1.00 83.50 210 ILE A N 1
ATOM 1618 C CA . ILE A 1 210 ? -7.523 -5.293 -7.952 1.00 83.50 210 ILE A CA 1
ATOM 1619 C C . ILE A 1 210 ? -8.936 -5.071 -8.494 1.00 83.50 210 ILE A C 1
ATOM 1621 O O . ILE A 1 210 ? -9.709 -6.015 -8.588 1.00 83.50 210 ILE A O 1
ATOM 1625 N N . ALA A 1 211 ? -9.254 -3.868 -8.972 1.00 76.31 211 ALA A N 1
ATOM 1626 C CA . ALA A 1 211 ? -10.408 -3.680 -9.841 1.00 76.31 211 ALA A CA 1
ATOM 1627 C C . ALA A 1 211 ? -10.197 -4.299 -11.240 1.00 76.31 211 ALA A C 1
ATOM 1629 O O . ALA A 1 211 ? -11.167 -4.346 -11.993 1.00 76.31 211 ALA A O 1
ATOM 1630 N N . HIS A 1 212 ? -8.971 -4.731 -11.601 1.00 67.06 212 HIS A N 1
ATOM 1631 C CA . HIS A 1 212 ? -8.511 -4.770 -12.990 1.00 67.06 212 HIS A CA 1
ATOM 1632 C C . HIS A 1 212 ? -7.642 -5.980 -13.542 1.00 67.06 212 HIS A C 1
ATOM 1634 O O . HIS A 1 212 ? -7.608 -6.189 -14.752 1.00 67.06 212 HIS A O 1
ATOM 1640 N N . THR A 1 213 ? -7.116 -6.948 -12.789 1.00 53.25 213 THR A N 1
ATOM 1641 C CA . THR A 1 213 ? -7.180 -8.367 -13.224 1.00 53.25 213 THR A CA 1
ATOM 1642 C C . THR A 1 213 ? -8.611 -8.881 -13.186 1.00 53.25 213 THR A C 1
ATOM 1644 O O . THR A 1 213 ? -8.967 -9.871 -13.828 1.00 53.25 213 THR A O 1
ATOM 1647 N N . HIS A 1 214 ? -9.455 -8.028 -12.629 1.00 55.47 214 HIS A N 1
ATOM 1648 C CA . HIS A 1 214 ? -10.856 -7.849 -12.870 1.00 55.47 214 HIS A CA 1
ATOM 1649 C C . HIS A 1 214 ? -11.145 -6.714 -13.966 1.00 55.47 214 HIS A C 1
ATOM 1651 O O . HIS A 1 214 ? -12.248 -6.191 -13.918 1.00 55.47 214 HIS A O 1
ATOM 1657 N N . ALA A 1 215 ? -10.219 -6.381 -14.950 1.00 39.25 215 ALA A N 1
ATOM 1658 C CA . ALA A 1 215 ? -10.119 -5.355 -16.111 1.00 39.25 215 ALA A CA 1
ATOM 1659 C C . ALA A 1 215 ? -9.112 -4.077 -16.297 1.00 39.25 215 ALA A C 1
ATOM 1661 O O . ALA A 1 215 ? -9.620 -2.970 -16.299 1.00 39.25 215 ALA A O 1
ATOM 1662 N N . ASP A 1 216 ? -7.800 -4.180 -16.708 1.00 39.06 216 ASP A N 1
ATOM 1663 C CA . ASP A 1 216 ? -6.422 -3.450 -16.543 1.00 39.06 216 ASP A CA 1
ATOM 1664 C C . ASP A 1 216 ? -5.825 -2.088 -17.156 1.00 39.06 216 ASP A C 1
ATOM 1666 O O . ASP A 1 216 ? -6.423 -1.036 -16.936 1.00 39.06 216 ASP A O 1
ATOM 1670 N N . ARG A 1 217 ? -4.599 -2.087 -17.782 1.00 39.00 217 ARG A N 1
ATOM 1671 C CA . ARG A 1 217 ? -3.670 -1.090 -18.510 1.00 39.00 217 ARG A CA 1
ATOM 1672 C C . ARG A 1 217 ? -2.646 -0.104 -17.809 1.00 39.00 217 ARG A C 1
ATOM 1674 O O . ARG A 1 217 ? -2.775 0.124 -16.613 1.00 39.00 217 ARG A O 1
ATOM 1681 N N . GLU A 1 218 ? -1.526 0.274 -18.505 1.00 49.09 218 GLU A N 1
ATOM 1682 C CA . GLU A 1 218 ? -0.180 0.724 -17.959 1.00 49.09 218 GLU A CA 1
ATOM 1683 C C . GLU A 1 218 ? 0.756 1.622 -18.875 1.00 49.09 218 GLU A C 1
ATOM 1685 O O . GLU A 1 218 ? 0.654 1.526 -20.098 1.00 49.09 218 GLU A O 1
ATOM 1690 N N . TRP A 1 219 ? 1.704 2.426 -18.287 1.00 48.69 219 TRP A N 1
ATOM 1691 C CA . TRP A 1 219 ? 2.279 3.701 -18.852 1.00 48.69 219 TRP A CA 1
ATOM 1692 C C . TRP A 1 219 ? 3.825 3.929 -19.113 1.00 48.69 219 TRP A C 1
ATOM 1694 O O . TRP A 1 219 ? 4.215 4.983 -19.621 1.00 48.69 219 TRP A O 1
ATOM 1704 N N . LEU A 1 220 ? 4.753 3.052 -18.692 1.00 51.69 220 LEU A N 1
ATOM 1705 C CA . LEU A 1 220 ? 6.071 3.365 -18.034 1.00 51.69 220 LEU A CA 1
ATOM 1706 C C . LEU A 1 220 ? 6.988 4.618 -18.305 1.00 51.69 220 LEU A C 1
ATOM 1708 O O . LEU A 1 220 ? 7.264 5.362 -17.360 1.00 51.69 220 LEU A O 1
ATOM 1712 N N . ASP A 1 221 ? 7.613 4.808 -19.475 1.00 50.88 221 ASP A N 1
ATOM 1713 C CA . ASP A 1 221 ? 9.081 5.087 -19.635 1.00 50.88 221 ASP A CA 1
ATOM 1714 C C . ASP A 1 221 ? 9.772 6.382 -19.066 1.00 50.88 221 ASP A C 1
ATOM 1716 O O . ASP A 1 221 ? 11.004 6.411 -18.935 1.00 50.88 221 ASP A O 1
ATOM 1720 N N . LYS A 1 222 ? 9.064 7.472 -18.711 1.00 58.97 222 LYS A N 1
ATOM 1721 C CA . LYS A 1 222 ? 9.693 8.809 -18.441 1.00 58.97 222 LYS A CA 1
ATOM 1722 C C . LYS A 1 222 ? 9.953 9.171 -16.963 1.00 58.97 222 LYS A C 1
ATOM 1724 O O . LYS A 1 222 ? 10.388 10.282 -16.688 1.00 58.97 222 LYS A O 1
ATOM 1729 N N . ALA A 1 223 ? 9.722 8.266 -16.012 1.00 60.41 223 ALA A N 1
ATOM 1730 C CA . ALA A 1 223 ? 9.595 8.589 -14.578 1.00 60.41 223 ALA A CA 1
ATOM 1731 C C . ALA A 1 223 ? 10.835 9.167 -13.834 1.00 60.41 223 ALA A C 1
ATOM 1733 O O . ALA A 1 223 ? 10.741 9.499 -12.650 1.00 60.41 223 ALA A O 1
ATOM 1734 N N . ASP A 1 224 ? 12.009 9.272 -14.467 1.00 71.19 224 ASP A N 1
ATOM 1735 C CA . ASP A 1 224 ? 13.243 9.757 -13.824 1.00 71.19 224 ASP A CA 1
ATOM 1736 C C . ASP A 1 224 ? 13.450 11.268 -14.009 1.00 71.19 224 ASP A C 1
ATOM 1738 O O . ASP A 1 224 ? 13.444 11.782 -15.123 1.00 71.19 224 ASP A O 1
ATOM 1742 N N . GLY A 1 225 ? 13.737 11.976 -12.911 1.00 56.59 225 GLY A N 1
ATOM 1743 C CA . GLY A 1 225 ? 14.135 13.391 -12.935 1.00 56.59 225 GLY A CA 1
ATOM 1744 C C . GLY A 1 225 ? 12.989 14.407 -12.958 1.00 56.59 225 GLY A C 1
A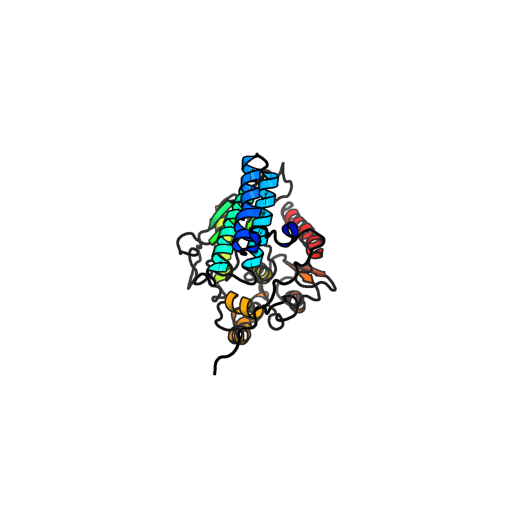TOM 1745 O O . GLY A 1 225 ? 13.265 15.602 -13.020 1.00 56.59 225 GLY A O 1
ATOM 1746 N N . HIS A 1 226 ? 11.733 13.958 -12.874 1.00 67.25 226 HIS A N 1
ATOM 1747 C CA . HIS A 1 226 ? 10.568 14.842 -12.822 1.00 67.25 226 HIS A CA 1
ATOM 1748 C C . HIS A 1 226 ? 10.305 15.423 -11.419 1.00 67.25 226 HIS A C 1
ATOM 1750 O O . HIS A 1 226 ? 10.427 16.630 -11.230 1.00 67.25 226 HIS A O 1
ATOM 1756 N N . GLU A 1 227 ? 9.937 14.592 -10.433 1.00 70.69 227 GLU A N 1
ATOM 1757 C CA . GLU A 1 227 ? 9.431 15.096 -9.136 1.00 70.69 227 GLU A CA 1
ATOM 1758 C C . GLU A 1 227 ? 10.293 14.748 -7.919 1.00 70.69 227 GLU A C 1
ATOM 1760 O O . GLU A 1 227 ? 10.381 15.534 -6.975 1.00 70.69 227 GLU A O 1
ATOM 1765 N N . TYR A 1 228 ? 10.947 13.584 -7.913 1.00 70.00 228 TYR A N 1
ATOM 1766 C CA . TYR A 1 228 ? 11.843 13.217 -6.820 1.00 70.00 228 TYR A CA 1
ATOM 1767 C C . TYR A 1 228 ? 13.261 13.772 -7.039 1.00 70.00 228 TYR A C 1
ATOM 1769 O O . TYR A 1 228 ? 13.782 13.702 -8.152 1.00 70.00 228 TYR A O 1
ATOM 1777 N N . PRO A 1 229 ? 13.956 14.240 -5.979 1.00 70.06 229 PRO A N 1
ATOM 1778 C CA . PRO A 1 229 ? 15.338 14.733 -6.057 1.00 70.06 229 PRO A CA 1
ATOM 1779 C C . PRO A 1 229 ? 16.386 13.605 -6.206 1.00 70.06 229 PRO A C 1
ATOM 1781 O O . PRO A 1 229 ? 17.559 13.780 -5.884 1.00 70.06 229 PRO A O 1
ATOM 1784 N N . PHE A 1 230 ? 15.960 12.425 -6.654 1.00 74.38 230 PHE A N 1
ATOM 1785 C CA . PHE A 1 230 ? 16.749 11.217 -6.878 1.00 74.38 230 PHE A CA 1
ATOM 1786 C C . PHE A 1 230 ? 16.084 10.399 -7.996 1.00 74.38 230 PHE A C 1
ATOM 1788 O O . PHE A 1 230 ? 14.889 10.545 -8.251 1.00 74.38 230 PHE A O 1
ATOM 1795 N N . LYS A 1 231 ? 16.838 9.506 -8.648 1.00 79.19 231 LYS A N 1
ATOM 1796 C CA . LYS A 1 231 ? 16.278 8.591 -9.654 1.00 79.19 231 LYS A CA 1
ATOM 1797 C C . LYS A 1 231 ? 15.309 7.597 -9.012 1.00 79.19 231 LYS A C 1
ATOM 1799 O O . LYS A 1 231 ? 15.667 6.933 -8.037 1.00 79.19 231 LYS A O 1
ATOM 1804 N N . LEU A 1 232 ? 14.114 7.474 -9.579 1.00 79.00 232 LEU A N 1
ATOM 1805 C CA . LEU A 1 232 ? 13.078 6.532 -9.166 1.00 79.00 232 LEU A CA 1
ATOM 1806 C C . LEU A 1 232 ? 13.250 5.168 -9.854 1.00 79.00 232 LEU A C 1
ATOM 1808 O O . LEU A 1 232 ? 12.960 4.141 -9.239 1.00 79.00 232 LEU A O 1
ATOM 1812 N N . THR A 1 233 ? 13.775 5.124 -11.085 1.00 79.88 233 THR A N 1
ATOM 1813 C CA . THR A 1 233 ? 13.904 3.865 -11.843 1.00 79.88 233 THR A CA 1
ATOM 1814 C C . THR A 1 233 ? 14.720 2.761 -11.147 1.00 79.88 233 THR A C 1
ATOM 1816 O O . THR A 1 233 ? 14.284 1.615 -11.237 1.00 79.88 233 THR A O 1
ATOM 1819 N N . PRO A 1 234 ? 15.795 3.017 -10.362 1.00 85.81 234 PRO A N 1
ATOM 1820 C CA . PRO A 1 234 ? 16.481 1.952 -9.623 1.00 85.81 234 PRO A CA 1
ATOM 1821 C C . PRO A 1 234 ? 15.608 1.334 -8.526 1.00 85.81 234 PRO A C 1
ATOM 1823 O O . PRO A 1 234 ? 15.689 0.136 -8.275 1.00 85.81 234 PRO A O 1
ATOM 1826 N N . ALA A 1 235 ? 14.746 2.131 -7.887 1.00 83.56 235 ALA A N 1
ATOM 1827 C CA . ALA A 1 235 ? 13.792 1.626 -6.904 1.00 83.56 235 ALA A CA 1
ATOM 1828 C C . ALA A 1 235 ? 12.660 0.828 -7.571 1.00 83.56 235 ALA A C 1
ATOM 1830 O O . ALA A 1 235 ? 12.231 -0.181 -7.021 1.00 83.56 235 ALA A O 1
ATOM 1831 N N . LEU A 1 236 ? 12.206 1.240 -8.761 1.00 82.88 236 LEU A N 1
ATOM 1832 C CA . LEU A 1 236 ? 11.195 0.505 -9.530 1.00 82.88 236 LEU A CA 1
ATOM 1833 C C . LEU A 1 236 ? 11.729 -0.816 -10.102 1.00 82.88 236 LEU A C 1
ATOM 1835 O O . LEU A 1 236 ? 11.013 -1.812 -10.055 1.00 82.88 236 LEU A O 1
ATOM 1839 N N . ALA A 1 237 ? 12.981 -0.855 -10.565 1.00 84.19 237 ALA A N 1
ATOM 1840 C CA . ALA A 1 237 ? 13.640 -2.086 -10.997 1.00 84.19 237 ALA A CA 1
ATOM 1841 C C . ALA A 1 237 ? 13.698 -3.109 -9.850 1.00 84.19 237 ALA A C 1
ATOM 1843 O O . ALA A 1 237 ? 13.168 -4.212 -9.973 1.00 84.19 237 ALA A O 1
ATOM 1844 N N . MET A 1 238 ? 14.220 -2.697 -8.685 1.00 84.38 238 MET A N 1
ATOM 1845 C CA . MET A 1 238 ? 14.252 -3.552 -7.493 1.00 84.38 238 MET A CA 1
ATOM 1846 C C . MET A 1 238 ? 12.850 -3.928 -6.979 1.00 84.38 238 MET A C 1
ATOM 1848 O O . MET A 1 238 ? 12.702 -4.997 -6.393 1.00 84.38 238 MET A O 1
ATOM 1852 N N . LYS A 1 239 ? 11.834 -3.066 -7.160 1.00 85.31 239 LYS A N 1
ATOM 1853 C CA . LYS A 1 239 ? 10.434 -3.334 -6.771 1.00 85.31 239 LYS A CA 1
ATOM 1854 C C . LYS A 1 239 ? 9.783 -4.428 -7.613 1.00 85.31 239 LYS A C 1
ATOM 1856 O O . LYS A 1 239 ? 8.920 -5.117 -7.089 1.00 85.31 239 LYS A O 1
ATOM 1861 N N . HIS A 1 240 ? 10.172 -4.579 -8.876 1.00 83.50 240 HIS A N 1
ATOM 1862 C CA . HIS A 1 240 ? 9.599 -5.567 -9.801 1.00 83.50 240 HIS A CA 1
ATOM 1863 C C . HIS A 1 240 ? 10.566 -6.732 -10.092 1.00 83.50 240 HIS A C 1
ATOM 1865 O O . HIS A 1 240 ? 10.493 -7.366 -11.141 1.00 83.50 240 HIS A O 1
ATOM 1871 N N . GLY A 1 241 ? 11.507 -6.992 -9.174 1.00 84.75 241 GLY A N 1
ATOM 1872 C CA . GLY A 1 241 ? 12.395 -8.157 -9.228 1.00 84.75 241 GLY A CA 1
ATOM 1873 C C . GLY A 1 241 ? 13.508 -8.111 -10.283 1.00 84.75 241 GLY A C 1
ATOM 1874 O O . GLY A 1 241 ? 14.062 -9.158 -10.609 1.00 84.75 241 GLY A O 1
ATOM 1875 N N . PHE A 1 242 ? 13.856 -6.938 -10.824 1.00 84.81 242 PHE A N 1
ATOM 1876 C CA . PHE A 1 242 ? 14.924 -6.802 -11.822 1.00 84.81 242 PHE A CA 1
ATOM 1877 C C . PHE A 1 242 ? 16.288 -6.487 -11.203 1.00 84.81 242 PHE A C 1
ATOM 1879 O O . PHE A 1 242 ? 16.411 -5.650 -10.308 1.00 84.81 242 PHE A O 1
ATOM 1886 N N . GLU A 1 243 ? 17.333 -7.105 -11.759 1.00 87.44 243 GLU A N 1
ATOM 1887 C CA . GLU A 1 243 ? 18.730 -6.892 -11.358 1.00 87.44 243 GLU A CA 1
ATOM 1888 C C . GLU A 1 243 ? 19.309 -5.549 -11.849 1.00 87.44 243 GLU A C 1
ATOM 1890 O O . GLU A 1 243 ? 20.283 -5.053 -11.280 1.00 87.44 243 GLU A O 1
ATOM 1895 N N . SER A 1 244 ? 18.720 -4.936 -12.884 1.00 87.00 244 SER A N 1
ATOM 1896 C CA . SER A 1 244 ? 19.180 -3.672 -13.477 1.00 87.00 244 SER A CA 1
ATOM 1897 C C . SER A 1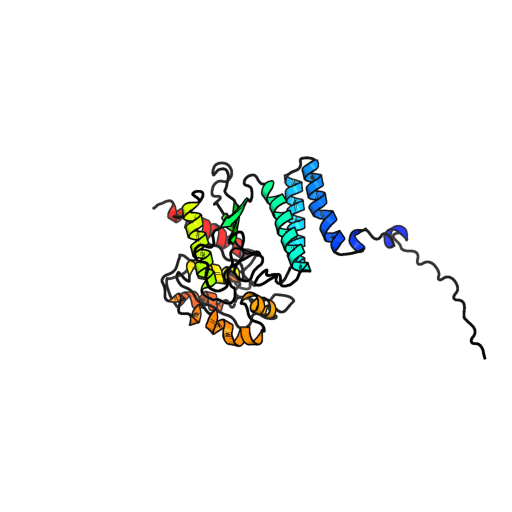 244 ? 18.029 -2.775 -13.955 1.00 87.00 244 SER A C 1
ATOM 1899 O O . SER A 1 244 ? 16.898 -3.225 -14.153 1.00 87.00 244 SER A O 1
ATOM 1901 N N . VAL A 1 245 ? 18.319 -1.483 -14.148 1.00 81.19 245 VAL A N 1
ATOM 1902 C CA . VAL A 1 245 ? 17.358 -0.503 -14.696 1.00 81.19 245 VAL A CA 1
ATOM 1903 C C . VAL A 1 245 ? 17.145 -0.726 -16.193 1.00 81.19 245 VAL A C 1
ATOM 1905 O O . VAL A 1 245 ? 16.067 -0.467 -16.721 1.00 81.19 245 VAL A O 1
ATOM 1908 N N . GLU A 1 246 ? 18.170 -1.234 -16.862 1.00 83.38 246 GLU A N 1
ATOM 1909 C CA . GLU A 1 246 ? 18.197 -1.572 -18.276 1.00 83.38 246 GLU A CA 1
ATOM 1910 C C . GLU A 1 246 ? 17.229 -2.733 -18.553 1.00 83.38 246 GLU A C 1
ATOM 1912 O O . GLU A 1 246 ? 16.297 -2.568 -19.336 1.00 83.38 246 GLU A O 1
ATOM 1917 N N . ALA A 1 247 ? 17.340 -3.841 -17.808 1.00 81.50 247 ALA A N 1
ATOM 1918 C CA . ALA A 1 247 ? 16.401 -4.962 -17.906 1.00 81.50 247 ALA A CA 1
ATOM 1919 C C . ALA A 1 247 ? 14.972 -4.555 -17.501 1.00 81.50 247 ALA A C 1
ATOM 1921 O O . ALA A 1 247 ? 14.008 -4.965 -18.144 1.00 81.50 247 ALA A O 1
ATOM 1922 N N . TYR A 1 248 ? 14.824 -3.688 -16.488 1.00 82.00 248 TYR A N 1
ATOM 1923 C CA . TYR A 1 248 ? 13.521 -3.116 -16.139 1.00 82.00 248 TYR A CA 1
ATOM 1924 C C . TYR A 1 248 ? 12.897 -2.359 -17.323 1.00 82.00 248 TYR A C 1
ATOM 1926 O O . TYR A 1 248 ? 11.733 -2.578 -17.637 1.00 82.00 248 TYR A O 1
ATOM 1934 N N . LYS A 1 249 ? 13.653 -1.512 -18.029 1.00 74.50 249 LYS A N 1
ATOM 1935 C CA . LYS A 1 249 ? 13.141 -0.776 -19.199 1.00 74.50 249 LYS A CA 1
ATOM 1936 C C . LYS A 1 249 ? 12.828 -1.679 -20.394 1.00 74.50 249 LYS A C 1
ATOM 1938 O O . LYS A 1 249 ? 11.825 -1.454 -21.061 1.00 74.50 249 LYS A O 1
ATOM 1943 N N . GLU A 1 250 ? 13.656 -2.686 -20.659 1.00 78.19 250 GLU A N 1
ATOM 1944 C CA . GLU A 1 250 ? 13.482 -3.590 -21.805 1.00 78.19 250 GLU A CA 1
ATOM 1945 C C . GLU A 1 250 ? 12.325 -4.588 -21.623 1.00 78.19 250 GLU A C 1
ATOM 1947 O O . GLU A 1 250 ? 11.677 -4.967 -22.600 1.00 78.19 250 GLU A O 1
ATOM 1952 N N . GLU A 1 251 ? 12.042 -5.015 -20.388 1.00 79.62 251 GLU A N 1
ATOM 1953 C CA . GLU A 1 251 ? 11.096 -6.104 -20.123 1.00 79.62 251 GLU A CA 1
ATOM 1954 C C . GLU A 1 251 ? 9.865 -5.731 -19.292 1.00 79.62 251 GLU A C 1
ATOM 1956 O O . GLU A 1 251 ? 8.864 -6.449 -19.377 1.00 79.62 251 GLU A O 1
ATOM 1961 N N . ALA A 1 252 ? 9.893 -4.672 -18.472 1.00 77.75 252 ALA A N 1
ATOM 1962 C CA . ALA A 1 252 ? 8.795 -4.429 -17.533 1.00 77.75 252 ALA A CA 1
ATOM 1963 C C . ALA A 1 252 ? 7.470 -4.169 -18.242 1.00 77.75 252 ALA A C 1
ATOM 1965 O O . ALA A 1 252 ? 6.460 -4.681 -17.775 1.00 77.75 252 ALA A O 1
ATOM 1966 N N . GLN A 1 253 ? 7.476 -3.510 -19.407 1.00 74.44 253 GLN A N 1
ATOM 1967 C CA . GLN A 1 253 ? 6.272 -3.415 -20.229 1.00 74.44 253 GLN A CA 1
ATOM 1968 C C . GLN A 1 253 ? 5.775 -4.830 -20.596 1.00 74.44 253 GLN A C 1
ATOM 1970 O O . GLN A 1 253 ? 4.677 -5.228 -20.239 1.00 74.44 253 GLN A O 1
ATOM 1975 N N . LYS A 1 254 ? 6.596 -5.696 -21.192 1.00 76.38 254 LYS A N 1
ATOM 1976 C CA . LYS A 1 254 ? 6.128 -7.040 -21.582 1.00 76.38 254 LYS A CA 1
ATOM 1977 C C . LYS A 1 254 ? 5.623 -7.905 -20.406 1.00 76.38 254 LYS A C 1
ATOM 1979 O O . LYS A 1 254 ? 4.758 -8.754 -20.619 1.00 76.38 254 LYS A O 1
ATOM 1984 N N . ARG A 1 255 ? 6.168 -7.736 -19.193 1.00 78.94 255 ARG A N 1
ATOM 1985 C CA . ARG A 1 255 ? 5.797 -8.530 -18.000 1.00 78.94 255 ARG A CA 1
ATOM 1986 C C . ARG A 1 255 ? 4.641 -7.926 -17.194 1.00 78.94 255 ARG A C 1
ATOM 1988 O O . ARG A 1 255 ? 3.707 -8.635 -16.833 1.00 78.94 255 ARG A O 1
ATOM 1995 N N . PHE A 1 256 ? 4.741 -6.637 -16.888 1.00 81.81 256 PHE A N 1
ATOM 1996 C CA . PHE A 1 256 ? 3.876 -5.893 -15.970 1.00 81.81 256 PHE A CA 1
ATOM 1997 C C . PHE A 1 256 ? 2.968 -4.905 -16.686 1.00 81.81 256 PHE A C 1
ATOM 1999 O O . PHE A 1 256 ? 2.055 -4.378 -16.054 1.00 81.81 256 PHE A O 1
ATOM 2006 N N . SER A 1 257 ? 3.136 -4.698 -17.997 1.00 83.62 257 SER A N 1
ATOM 2007 C CA . SER A 1 257 ? 2.147 -3.953 -18.748 1.00 83.62 257 SER A CA 1
ATOM 2008 C C . SER A 1 257 ? 0.843 -4.707 -18.752 1.00 83.62 257 SER A C 1
ATOM 2010 O O . SER A 1 257 ? 0.586 -5.673 -19.475 1.00 83.62 257 SER A O 1
ATOM 2012 N N . LEU A 1 258 ? -0.031 -4.155 -17.942 1.00 86.69 258 LEU A N 1
ATOM 2013 C CA . LEU A 1 258 ? -1.448 -4.361 -17.965 1.00 86.69 258 LEU A CA 1
ATOM 2014 C C . LEU A 1 258 ? -1.972 -4.090 -19.421 1.00 86.69 258 LEU A C 1
ATOM 2016 O O . LEU A 1 258 ? -2.955 -4.712 -19.840 1.00 86.69 258 LEU A O 1
ATOM 2020 N N . LEU A 1 259 ? -1.293 -3.232 -20.228 1.00 84.38 259 LEU A N 1
ATOM 2021 C CA . LEU A 1 259 ? -1.539 -2.982 -21.671 1.00 84.38 259 LEU A CA 1
ATOM 2022 C C . LEU A 1 259 ? -1.207 -4.184 -22.569 1.00 84.38 259 LEU A C 1
ATOM 2024 O O . LEU A 1 259 ? -2.054 -4.527 -23.399 1.00 84.38 259 LEU A O 1
ATOM 2028 N N . ASP A 1 260 ? -0.123 -4.920 -22.337 1.00 82.56 260 ASP A N 1
ATOM 2029 C CA . ASP A 1 260 ? 0.247 -6.060 -23.196 1.00 82.56 260 ASP A CA 1
ATOM 2030 C C . ASP A 1 260 ? -0.233 -7.431 -22.694 1.00 82.56 260 ASP A C 1
ATOM 2032 O O . ASP A 1 260 ? -0.546 -8.310 -23.497 1.00 82.56 260 ASP A O 1
ATOM 2036 N N . THR A 1 261 ? -0.414 -7.605 -21.383 1.00 82.06 261 THR A N 1
ATOM 2037 C CA . THR A 1 261 ? -0.976 -8.837 -20.780 1.00 82.06 261 THR A CA 1
ATOM 2038 C C . THR A 1 261 ? -2.449 -9.092 -21.155 1.00 82.06 261 THR A C 1
ATOM 2040 O O . THR A 1 261 ? -2.987 -10.167 -20.891 1.00 82.06 261 THR A O 1
ATOM 2043 N N . GLY A 1 262 ? -3.101 -8.115 -21.804 1.00 83.62 262 GLY A N 1
ATOM 2044 C CA . GLY A 1 262 ? -4.424 -8.219 -22.435 1.00 83.62 262 GLY A CA 1
ATOM 2045 C C . GLY A 1 262 ? -5.581 -7.582 -21.659 1.00 83.62 262 GLY A C 1
ATOM 2046 O O . GLY A 1 262 ? -6.728 -7.644 -22.101 1.00 83.62 262 GLY A O 1
ATOM 2047 N N . ILE A 1 263 ? -5.327 -6.991 -20.491 1.00 83.50 263 ILE A N 1
ATOM 2048 C CA . ILE A 1 263 ? -6.293 -7.166 -19.407 1.00 83.50 263 ILE A CA 1
ATOM 2049 C C . ILE A 1 263 ? -7.352 -6.027 -19.277 1.00 83.50 263 ILE A C 1
ATOM 2051 O O . ILE A 1 263 ? -8.438 -6.343 -18.794 1.00 83.50 263 ILE A O 1
ATOM 2055 N N . LEU A 1 264 ? -7.200 -4.791 -19.829 1.00 88.12 264 LEU A N 1
ATOM 2056 C CA . LEU A 1 264 ? -8.347 -3.813 -19.908 1.00 88.12 264 LEU A CA 1
ATOM 2057 C C . LEU A 1 264 ? -9.567 -4.384 -20.615 1.00 88.12 264 LEU A C 1
ATOM 2059 O O . LEU A 1 264 ? -10.664 -3.879 -20.427 1.00 88.12 264 LEU A O 1
ATOM 2063 N N . GLN A 1 265 ? -9.378 -5.367 -21.493 1.00 87.56 265 GLN A N 1
ATOM 2064 C CA . GLN A 1 265 ? -10.444 -5.845 -22.366 1.00 87.56 265 GLN A CA 1
ATOM 2065 C C . GLN A 1 265 ? -11.521 -6.648 -21.608 1.00 87.56 265 GLN A C 1
ATOM 2067 O O . GLN A 1 265 ? -12.538 -7.011 -22.195 1.00 87.56 265 GLN A O 1
ATOM 2072 N N . LYS A 1 266 ? -11.321 -6.917 -20.308 1.00 82.81 266 LYS A N 1
ATOM 2073 C CA . LYS A 1 266 ? -12.356 -7.432 -19.397 1.00 82.81 266 LYS A CA 1
ATOM 2074 C C . LYS A 1 266 ? -13.319 -6.291 -18.953 1.00 82.81 266 LYS A C 1
ATOM 2076 O O . LYS A 1 266 ? -13.043 -5.119 -19.202 1.00 82.81 266 LYS A O 1
ATOM 2081 N N . PRO A 1 267 ? -14.448 -6.581 -18.279 1.00 81.44 267 PRO A N 1
ATOM 2082 C CA . PRO A 1 267 ? -15.340 -5.559 -17.706 1.00 81.44 267 PRO A CA 1
ATOM 2083 C C . PRO A 1 267 ? -14.950 -5.202 -16.258 1.00 81.44 267 PRO A C 1
ATOM 2085 O O . PRO A 1 267 ? -14.831 -6.105 -15.436 1.00 81.44 267 PRO A O 1
ATOM 2088 N N . SER A 1 268 ? -14.795 -3.910 -15.936 1.00 86.06 268 SER A N 1
ATOM 2089 C CA . SER A 1 268 ? -14.267 -3.424 -14.645 1.00 86.06 268 SER A CA 1
ATOM 2090 C C . SER A 1 268 ? -15.312 -3.126 -13.563 1.00 86.06 268 SER A C 1
ATOM 2092 O O . SER A 1 268 ? -16.485 -2.873 -13.845 1.00 86.06 268 SER A O 1
ATOM 2094 N N . THR A 1 269 ? -14.795 -3.009 -12.331 1.00 85.69 269 THR A N 1
ATOM 2095 C CA . THR A 1 269 ? -15.300 -2.160 -11.230 1.00 85.69 269 THR A CA 1
ATOM 2096 C C . THR A 1 269 ? -15.852 -0.790 -11.690 1.00 85.69 269 THR A C 1
ATOM 2098 O O . THR A 1 269 ? -15.372 -0.258 -12.698 1.00 85.69 269 THR A O 1
ATOM 2101 N N . ARG A 1 270 ? -16.690 -0.102 -10.894 1.00 89.06 270 ARG A N 1
ATOM 2102 C CA . ARG A 1 270 ? -16.711 1.373 -10.877 1.00 89.06 270 ARG A CA 1
ATOM 2103 C C . ARG A 1 270 ? -15.338 1.845 -10.410 1.00 89.06 270 ARG A C 1
ATOM 2105 O O . ARG A 1 270 ? -14.972 1.618 -9.260 1.00 89.06 270 ARG A O 1
ATOM 2112 N N . LEU A 1 271 ? -14.597 2.501 -11.297 1.00 91.50 271 LEU A N 1
ATOM 2113 C CA . LEU A 1 271 ? -13.256 3.008 -11.023 1.00 91.50 271 LEU A CA 1
ATOM 2114 C C . LEU A 1 271 ? -13.202 4.519 -11.246 1.00 91.50 271 LEU A C 1
ATOM 2116 O O . LEU A 1 271 ? -13.591 5.001 -12.310 1.00 91.50 271 LEU A O 1
ATOM 2120 N N . LEU A 1 272 ? -12.681 5.242 -10.251 1.00 94.06 272 LEU A N 1
ATOM 2121 C CA . LEU A 1 272 ? -12.359 6.662 -10.334 1.00 94.06 272 LEU A CA 1
ATOM 2122 C C . LEU A 1 272 ? -10.846 6.858 -10.472 1.00 94.06 272 LEU A C 1
ATOM 2124 O O . LEU A 1 272 ? -10.081 6.524 -9.569 1.00 94.06 272 LEU A O 1
ATOM 2128 N N . LEU A 1 273 ? -10.429 7.462 -11.581 1.00 94.31 273 LEU A N 1
ATOM 2129 C CA . LEU A 1 273 ? -9.039 7.811 -11.854 1.00 94.31 273 LEU A CA 1
ATOM 2130 C C . LEU A 1 273 ? -8.736 9.231 -11.359 1.00 94.31 273 LEU A C 1
ATOM 2132 O O . LEU A 1 273 ? -9.389 10.202 -11.750 1.00 94.31 273 LEU A O 1
ATOM 2136 N N . ILE A 1 274 ? -7.735 9.349 -10.485 1.00 94.56 274 ILE A N 1
ATOM 2137 C CA . ILE A 1 274 ? -7.306 10.603 -9.855 1.00 94.56 274 ILE A CA 1
ATOM 2138 C C . ILE A 1 274 ? -5.837 10.835 -10.158 1.00 94.56 274 ILE A C 1
ATOM 2140 O O . ILE A 1 274 ? -4.994 10.042 -9.743 1.00 94.56 274 ILE A O 1
ATOM 2144 N N . ASN A 1 275 ? -5.530 11.946 -10.826 1.00 91.62 275 ASN A N 1
ATOM 2145 C CA . ASN A 1 275 ? -4.151 12.385 -10.984 1.00 91.62 275 ASN A CA 1
ATOM 2146 C C . ASN A 1 275 ? -4.027 13.894 -11.273 1.00 91.62 275 ASN A C 1
ATOM 2148 O O . ASN A 1 275 ? -5.009 14.562 -11.614 1.00 91.62 275 ASN A O 1
ATOM 2152 N N . GLY A 1 276 ? -2.823 14.442 -11.142 1.00 91.50 276 GLY A N 1
ATOM 2153 C CA . GLY A 1 276 ? -2.466 15.755 -11.670 1.00 91.50 276 GLY A CA 1
ATOM 2154 C C . GLY A 1 276 ? -2.113 15.676 -13.157 1.00 91.50 276 GLY A C 1
ATOM 2155 O O . GLY A 1 276 ? -1.560 14.681 -13.615 1.00 91.50 276 GLY A O 1
ATOM 2156 N N . THR A 1 277 ? -2.428 16.713 -13.939 1.00 89.31 277 THR A N 1
ATOM 2157 C CA . THR A 1 277 ? -2.128 16.710 -15.389 1.00 89.31 277 THR A CA 1
ATOM 2158 C C . THR A 1 277 ? -0.659 16.986 -15.721 1.00 89.31 277 THR A C 1
ATOM 2160 O O . THR A 1 277 ? -0.323 17.078 -16.896 1.00 89.31 277 THR A O 1
ATOM 2163 N N . LEU A 1 278 ? 0.187 17.1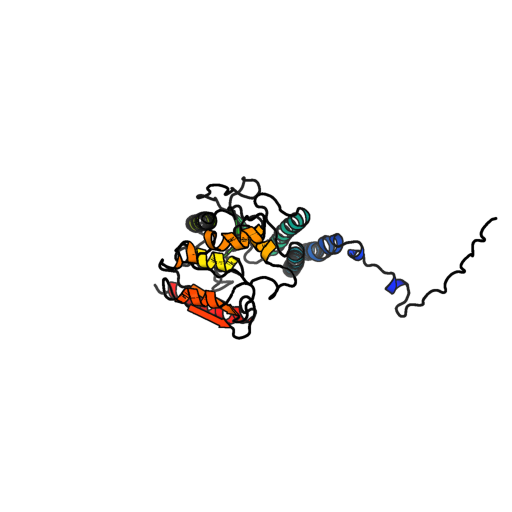99 -14.711 1.00 84.44 278 LEU A N 1
ATOM 2164 C CA . LEU A 1 278 ? 1.640 17.344 -14.816 1.00 84.44 278 LEU A CA 1
ATOM 2165 C C . LEU A 1 278 ? 2.367 16.310 -13.934 1.00 84.44 278 LEU A C 1
ATOM 2167 O O . LEU A 1 278 ? 3.517 16.539 -13.568 1.00 84.44 278 LEU A O 1
ATOM 2171 N N . ASP A 1 279 ? 1.707 15.199 -13.578 1.00 81.94 279 ASP A N 1
ATOM 2172 C CA . ASP A 1 279 ? 2.382 14.045 -12.973 1.00 81.94 279 ASP A CA 1
ATOM 2173 C C . ASP A 1 279 ? 3.546 13.600 -13.870 1.00 81.94 279 ASP A C 1
ATOM 2175 O O . ASP A 1 279 ? 3.381 13.404 -15.077 1.00 81.94 279 ASP A O 1
ATOM 2179 N N . GLY A 1 280 ? 4.733 13.495 -13.278 1.00 69.12 280 GLY A N 1
ATOM 2180 C CA . GLY A 1 280 ? 5.946 13.030 -13.940 1.00 69.12 280 GLY A CA 1
ATOM 2181 C C . GLY A 1 280 ? 6.429 11.644 -13.511 1.00 69.12 280 GLY A C 1
ATOM 2182 O O . GLY A 1 280 ? 7.457 11.193 -14.009 1.00 69.12 280 GLY A O 1
ATOM 2183 N N . LEU A 1 281 ? 5.743 10.990 -12.570 1.00 70.31 281 LEU A N 1
ATOM 2184 C CA . LEU A 1 281 ? 6.094 9.695 -11.970 1.00 70.31 281 LEU A CA 1
ATOM 2185 C C . LEU A 1 281 ? 5.099 8.579 -12.316 1.00 70.31 281 LEU A C 1
ATOM 2187 O O . LEU A 1 281 ? 5.491 7.413 -12.363 1.00 70.31 281 LEU A O 1
ATOM 2191 N N . MET A 1 282 ? 3.841 8.946 -12.565 1.00 77.38 282 MET A N 1
ATOM 2192 C CA . MET A 1 282 ? 2.831 8.160 -13.277 1.00 77.38 282 MET A CA 1
ATOM 2193 C C . MET A 1 282 ? 2.238 9.020 -14.405 1.00 77.38 282 MET A C 1
ATOM 2195 O O . MET A 1 282 ? 1.084 9.456 -14.346 1.00 77.38 282 MET A O 1
ATOM 2199 N N . PRO A 1 283 ? 3.041 9.238 -15.457 1.00 76.06 283 PRO A N 1
ATOM 2200 C CA . PRO A 1 283 ? 1.964 9.899 -17.414 1.00 76.06 283 PRO A CA 1
ATOM 2201 C C . PRO A 1 283 ? 0.427 9.791 -17.485 1.00 76.06 283 PRO A C 1
ATOM 2203 O O . PRO A 1 283 ? -0.167 8.721 -17.581 1.00 76.06 283 PRO A O 1
ATOM 2206 N N . ILE A 1 284 ? -0.224 10.972 -17.415 1.00 81.44 284 ILE A N 1
ATOM 2207 C CA . ILE A 1 284 ? -1.681 11.233 -17.365 1.00 81.44 284 ILE A CA 1
ATOM 2208 C C . ILE A 1 284 ? -2.423 10.687 -18.586 1.00 81.44 284 ILE A C 1
ATOM 2210 O O . ILE A 1 284 ? -3.584 10.289 -18.482 1.00 81.44 284 ILE A O 1
ATOM 2214 N N . GLU A 1 285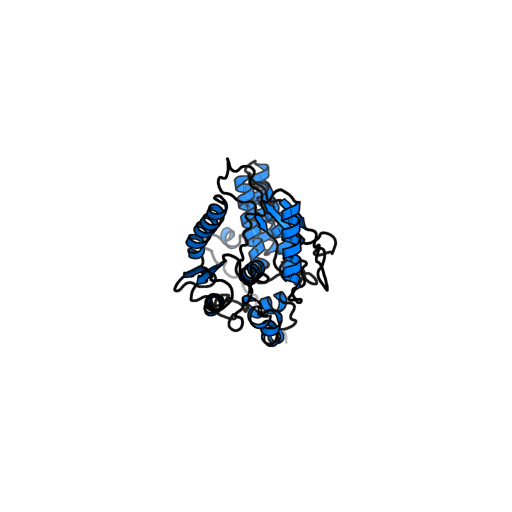 ? -1.732 10.624 -19.721 1.00 80.25 285 GLU A N 1
ATOM 2215 C CA . GLU A 1 285 ? -2.166 9.978 -20.955 1.00 80.25 285 GLU A CA 1
ATOM 2216 C C . GLU A 1 285 ? -2.602 8.526 -20.715 1.00 80.25 285 GLU A C 1
ATOM 2218 O O . GLU A 1 285 ? -3.491 8.035 -21.400 1.00 80.25 285 GLU A O 1
ATOM 2223 N N . ASP A 1 286 ? -2.071 7.860 -19.692 1.00 80.25 286 ASP A N 1
ATOM 2224 C CA . ASP A 1 286 ? -2.441 6.489 -19.346 1.00 80.25 286 ASP A CA 1
ATOM 2225 C C . ASP A 1 286 ? -3.733 6.396 -18.544 1.00 80.25 286 ASP A C 1
ATOM 2227 O O . ASP A 1 286 ? -4.604 5.567 -18.804 1.00 80.25 286 ASP A O 1
ATOM 2231 N N . SER A 1 287 ? -3.937 7.354 -17.637 1.00 86.06 287 SER A N 1
ATOM 2232 C CA . SER A 1 287 ? -5.252 7.547 -17.025 1.00 86.06 287 SER A CA 1
ATOM 2233 C C . SER A 1 287 ? -6.317 7.913 -18.072 1.00 86.06 287 SER A C 1
ATOM 2235 O O . SER A 1 287 ? -7.504 7.750 -17.800 1.00 86.06 287 SER A O 1
ATOM 2237 N N . MET A 1 288 ? -5.919 8.379 -19.266 1.00 85.31 288 MET A N 1
ATOM 2238 C CA . MET A 1 288 ? -6.804 8.541 -20.425 1.00 85.31 288 MET A CA 1
ATOM 2239 C C . MET A 1 288 ? -6.932 7.252 -21.258 1.00 85.31 288 MET A C 1
ATOM 2241 O O . MET A 1 288 ? -8.055 6.899 -21.608 1.00 85.31 288 MET A O 1
ATOM 2245 N N . LEU A 1 289 ? -5.847 6.499 -21.493 1.00 85.75 289 LEU A N 1
ATOM 2246 C CA . LEU A 1 289 ? -5.849 5.175 -22.145 1.00 85.75 289 LEU A CA 1
ATOM 2247 C C . LEU A 1 289 ? -6.858 4.215 -21.495 1.00 85.75 289 LEU A C 1
ATOM 2249 O O . LEU A 1 289 ? -7.524 3.437 -22.184 1.00 85.75 289 LEU A O 1
ATOM 2253 N N . LEU A 1 290 ? -7.031 4.307 -20.172 1.00 89.88 290 LEU A N 1
ATOM 2254 C CA . LEU A 1 290 ? -8.028 3.530 -19.438 1.00 89.88 290 LEU A CA 1
ATOM 2255 C C . LEU A 1 290 ? -9.481 3.732 -19.915 1.00 89.88 290 LEU A C 1
ATOM 2257 O O . LEU A 1 290 ? -10.316 2.858 -19.670 1.00 89.88 290 LEU A O 1
ATOM 2261 N N . PHE A 1 291 ? -9.797 4.816 -20.627 1.00 90.56 291 PHE A N 1
ATOM 2262 C CA . PHE A 1 291 ? -11.119 5.060 -21.217 1.00 90.56 291 PHE A CA 1
ATOM 2263 C C . PHE A 1 291 ? -11.327 4.416 -22.596 1.00 90.56 291 PHE A C 1
ATOM 2265 O O . PHE A 1 291 ? -12.473 4.285 -23.0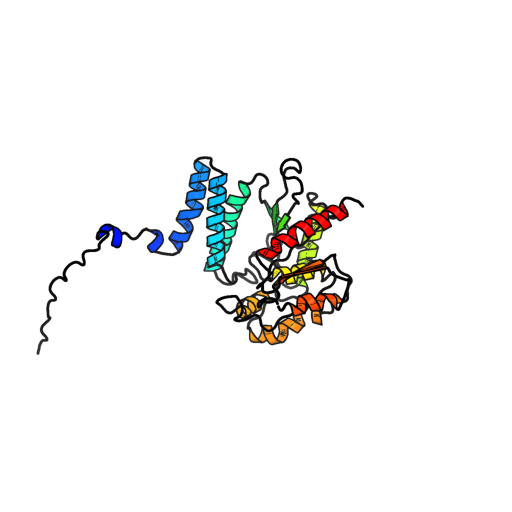22 1.00 90.56 291 PHE A O 1
ATOM 2272 N N . GLU A 1 292 ? -10.268 3.996 -23.292 1.00 89.88 292 GLU A N 1
ATOM 2273 C CA . GLU A 1 292 ? -10.366 3.444 -24.656 1.00 89.88 292 GLU A CA 1
ATOM 2274 C C . GLU A 1 292 ? -10.760 1.955 -24.687 1.00 89.88 292 GLU A C 1
ATOM 2276 O O . GLU A 1 292 ? -10.992 1.379 -25.754 1.00 89.88 292 GLU A O 1
ATOM 2281 N N . HIS A 1 293 ? -10.841 1.307 -23.520 1.00 89.06 293 HIS A N 1
ATOM 2282 C CA . HIS A 1 293 ? -11.037 -0.136 -23.400 1.00 89.06 293 HIS A CA 1
ATOM 2283 C C . HIS A 1 293 ? -11.826 -0.530 -22.131 1.00 89.06 293 HIS A C 1
ATOM 2285 O O . HIS A 1 293 ? -11.831 0.191 -21.129 1.00 89.06 293 HIS A O 1
ATOM 2291 N N . GLY A 1 294 ? -12.433 -1.721 -22.144 1.00 88.00 294 GLY A N 1
ATOM 2292 C CA . GLY A 1 294 ? -13.173 -2.284 -21.006 1.00 88.00 294 GLY A CA 1
ATOM 2293 C C . GLY A 1 294 ? -14.494 -1.567 -20.705 1.00 88.00 294 GLY A C 1
ATOM 2294 O O . GLY A 1 294 ? -15.115 -0.979 -21.590 1.00 88.00 294 GLY A O 1
ATOM 2295 N N . SER A 1 295 ? -14.938 -1.608 -19.444 1.00 90.31 295 SER A N 1
ATOM 2296 C CA . SER A 1 295 ? -16.099 -0.819 -18.994 1.00 90.31 295 SER A CA 1
ATOM 2297 C C . SER A 1 295 ? -15.800 0.691 -19.006 1.00 90.31 295 SER A C 1
ATOM 2299 O O . SER A 1 295 ? -14.647 1.079 -18.784 1.00 90.31 295 SER A O 1
ATOM 2301 N N . PRO A 1 296 ? -16.816 1.563 -19.170 1.00 92.31 296 PRO A N 1
ATOM 2302 C CA . PRO A 1 296 ? -16.690 2.998 -18.910 1.00 92.31 296 PRO A CA 1
ATOM 2303 C C . PRO A 1 296 ? -16.236 3.290 -17.472 1.00 92.31 296 PRO A C 1
ATOM 2305 O O . PRO A 1 296 ? -16.612 2.578 -16.541 1.00 92.31 296 PRO A O 1
ATOM 2308 N N . LYS A 1 297 ? -15.446 4.354 -17.296 1.00 92.81 297 LYS A N 1
ATOM 2309 C CA . LYS A 1 297 ? -14.806 4.730 -16.023 1.00 92.81 297 LYS A CA 1
ATOM 2310 C C . LYS A 1 297 ? -15.136 6.172 -15.644 1.00 92.81 297 LYS A C 1
ATOM 2312 O O . LYS A 1 297 ? -15.734 6.915 -16.421 1.00 92.81 297 LYS A O 1
ATOM 2317 N N . GLU A 1 298 ? -14.744 6.569 -14.442 1.00 95.44 298 GLU A N 1
ATOM 2318 C CA . GLU A 1 298 ? -14.879 7.928 -13.922 1.00 95.44 298 GLU A CA 1
ATOM 2319 C C . GLU A 1 298 ? -13.479 8.542 -13.752 1.00 95.44 298 GLU A C 1
ATOM 2321 O O . GLU A 1 298 ? -12.510 7.834 -13.484 1.00 95.44 298 GLU A O 1
ATOM 2326 N N . ALA A 1 299 ? -13.337 9.861 -13.897 1.00 94.62 299 ALA A N 1
ATOM 2327 C CA . ALA A 1 299 ? -12.067 10.545 -13.649 1.00 94.62 299 ALA A CA 1
ATOM 2328 C C . ALA A 1 299 ? -12.262 11.927 -13.030 1.00 94.62 299 ALA A C 1
ATOM 2330 O O . ALA A 1 299 ? -13.203 12.656 -13.354 1.00 94.62 299 ALA A O 1
ATOM 2331 N N . ARG A 1 300 ? -11.301 12.327 -12.194 1.00 94.94 300 ARG A N 1
ATOM 2332 C CA . ARG A 1 300 ? -11.114 13.718 -11.783 1.00 94.94 300 ARG A CA 1
ATOM 2333 C C . ARG A 1 300 ? -9.629 14.061 -11.801 1.00 94.94 300 ARG A C 1
ATOM 2335 O O . ARG A 1 300 ? -8.907 13.860 -10.829 1.00 94.94 300 ARG A O 1
ATOM 2342 N N . PHE A 1 301 ? -9.202 14.617 -12.928 1.00 94.50 301 PHE A N 1
ATOM 2343 C CA . PHE A 1 301 ? -7.849 15.129 -13.110 1.00 94.50 301 PHE A CA 1
ATOM 2344 C C . PHE A 1 301 ? -7.732 16.583 -12.635 1.00 94.50 301 PHE A C 1
ATOM 2346 O O . PHE A 1 301 ? -8.702 17.345 -12.688 1.00 94.50 301 PHE A O 1
ATOM 2353 N N . PHE A 1 302 ? -6.545 16.963 -12.164 1.00 93.75 302 PHE A N 1
ATOM 2354 C CA . PHE A 1 302 ? -6.263 18.277 -11.581 1.00 93.75 302 PHE A CA 1
ATOM 2355 C C . PHE A 1 302 ? -5.288 19.068 -12.473 1.00 93.75 302 PHE A C 1
ATOM 2357 O O . PHE A 1 302 ? -4.089 18.768 -12.473 1.00 93.75 302 PHE A O 1
ATOM 2364 N N . PRO A 1 303 ? -5.773 20.062 -13.248 1.00 91.25 303 PRO A N 1
ATOM 2365 C CA . PRO A 1 303 ? -4.939 20.840 -14.161 1.00 91.25 303 PRO A CA 1
ATOM 2366 C C . PRO A 1 303 ? -3.771 21.526 -13.452 1.00 91.25 303 PRO A C 1
ATOM 2368 O O . PRO A 1 303 ? -3.965 22.230 -12.462 1.00 91.25 303 PRO A O 1
ATOM 2371 N N . GLY A 1 304 ? -2.560 21.324 -13.969 1.00 85.69 304 GLY A N 1
ATOM 2372 C CA . GLY A 1 304 ? -1.337 21.931 -13.436 1.00 85.69 304 GLY A CA 1
ATOM 2373 C C . GLY A 1 304 ? -0.802 21.309 -12.139 1.00 85.69 304 GLY A C 1
ATOM 2374 O O . GLY A 1 304 ? 0.204 21.787 -11.624 1.00 85.69 304 GLY A O 1
ATOM 2375 N N . ALA A 1 305 ? -1.443 20.266 -11.604 1.00 89.44 305 ALA A N 1
ATOM 2376 C CA . ALA A 1 305 ? -0.942 19.541 -10.439 1.00 89.44 305 ALA A CA 1
ATOM 2377 C C . ALA A 1 305 ? 0.033 18.419 -10.837 1.00 89.44 305 ALA A C 1
ATOM 2379 O O . ALA A 1 305 ? -0.078 17.854 -11.924 1.00 89.44 305 ALA A O 1
ATOM 2380 N N . LEU A 1 306 ? 0.952 18.106 -9.922 1.00 88.00 306 LEU A N 1
ATOM 2381 C CA . LEU A 1 306 ? 1.945 17.028 -10.009 1.00 88.00 306 LEU A CA 1
ATOM 2382 C C . LEU A 1 306 ? 1.362 15.679 -9.527 1.00 88.00 306 LEU A C 1
ATOM 2384 O O . LEU A 1 306 ? 0.137 15.561 -9.390 1.00 88.00 306 LEU A O 1
ATOM 2388 N N . HIS A 1 307 ? 2.215 14.682 -9.256 1.00 85.50 307 HIS A N 1
ATOM 2389 C CA . HIS A 1 307 ? 1.846 13.309 -8.899 1.00 85.50 307 HIS A CA 1
ATOM 2390 C C . HIS A 1 307 ? 0.657 13.207 -7.941 1.00 85.50 307 HIS A C 1
ATOM 2392 O O . HIS A 1 307 ? 0.581 13.856 -6.891 1.00 85.50 307 HIS A O 1
ATOM 2398 N N . MET A 1 308 ? -0.301 12.366 -8.335 1.00 86.75 308 MET A N 1
ATOM 2399 C CA . MET A 1 308 ? -1.572 12.106 -7.658 1.00 86.75 308 MET A CA 1
ATOM 2400 C C . MET A 1 308 ? -2.522 13.308 -7.498 1.00 86.75 308 MET A C 1
ATOM 2402 O O . MET A 1 308 ? -3.599 13.147 -6.925 1.00 86.75 308 MET A O 1
ATOM 2406 N N . GLY A 1 309 ? -2.172 14.517 -7.945 1.00 86.31 309 GLY A N 1
ATOM 2407 C CA . GLY A 1 309 ? -3.002 15.715 -7.761 1.00 86.31 309 GLY A CA 1
ATOM 2408 C C . GLY A 1 309 ? -3.122 16.194 -6.304 1.00 86.31 309 GLY A C 1
ATOM 2409 O O . GLY A 1 309 ? -4.067 16.914 -5.961 1.00 86.31 309 GLY A O 1
ATOM 2410 N N . TYR A 1 310 ? -2.208 15.790 -5.414 1.00 81.31 310 TYR A N 1
ATOM 2411 C CA . TYR A 1 310 ? -2.238 16.204 -4.006 1.00 81.31 310 TYR A CA 1
ATOM 2412 C C . TYR A 1 310 ? -1.865 17.691 -3.822 1.00 81.31 310 TYR A C 1
ATOM 2414 O O . TYR A 1 310 ? -1.074 18.232 -4.592 1.00 81.31 310 TYR A O 1
ATOM 2422 N N . PRO A 1 311 ? -2.415 18.383 -2.800 1.00 85.62 311 PRO A N 1
ATOM 2423 C CA . PRO A 1 311 ? -3.388 17.899 -1.813 1.00 85.62 311 PRO A CA 1
ATOM 2424 C C . PRO A 1 311 ? -4.853 17.943 -2.290 1.00 85.62 311 PRO A C 1
ATOM 2426 O O . PRO A 1 311 ? -5.740 17.503 -1.560 1.00 85.62 311 PRO A O 1
ATOM 2429 N N . MET A 1 312 ? -5.126 18.476 -3.487 1.00 87.81 312 MET A N 1
ATOM 2430 C CA . MET A 1 312 ? -6.488 18.736 -3.980 1.00 87.81 312 MET A CA 1
ATOM 2431 C C . MET A 1 312 ? -7.312 17.457 -4.199 1.00 87.81 312 MET A C 1
ATOM 2433 O O . MET A 1 312 ? -8.524 17.474 -3.980 1.00 87.81 312 MET A O 1
ATOM 2437 N N . ALA A 1 313 ? -6.652 16.351 -4.557 1.00 89.06 313 ALA A N 1
ATOM 2438 C CA . ALA A 1 313 ? -7.225 15.014 -4.731 1.00 89.06 313 ALA A CA 1
ATOM 2439 C C . ALA A 1 313 ? -8.235 14.604 -3.642 1.00 89.06 313 ALA A C 1
ATOM 2441 O O . ALA A 1 313 ? -9.331 14.139 -3.960 1.00 89.06 313 ALA A O 1
ATOM 2442 N N . ASN A 1 314 ? -7.908 14.849 -2.367 1.00 87.38 314 ASN A N 1
ATOM 2443 C CA . ASN A 1 314 ? -8.756 14.514 -1.215 1.00 87.38 314 ASN A CA 1
ATOM 2444 C C . ASN A 1 314 ? -10.192 15.065 -1.342 1.00 87.38 314 ASN A C 1
ATOM 2446 O O . ASN A 1 314 ? -11.142 14.397 -0.942 1.00 87.38 314 ASN A O 1
ATOM 2450 N N . GLY A 1 315 ? -10.358 16.263 -1.917 1.00 89.50 315 GLY A N 1
ATOM 2451 C CA . GLY A 1 315 ? -11.661 16.920 -2.083 1.00 89.50 315 GLY A CA 1
ATOM 2452 C C . GLY A 1 315 ? -12.556 16.309 -3.169 1.00 89.50 315 GLY A C 1
ATOM 2453 O O . GLY A 1 315 ? -13.718 16.688 -3.271 1.00 89.50 315 GLY A O 1
ATOM 2454 N N . ALA A 1 316 ? -12.030 15.380 -3.973 1.00 90.38 316 ALA A N 1
ATOM 2455 C CA . ALA A 1 316 ? -12.794 14.586 -4.936 1.00 90.38 316 ALA A CA 1
ATOM 2456 C C . ALA A 1 316 ? -12.903 13.111 -4.518 1.00 90.38 316 ALA A C 1
ATOM 2458 O O . ALA A 1 316 ? -13.957 12.508 -4.706 1.00 90.38 316 ALA A O 1
ATOM 2459 N N . VAL A 1 317 ? -11.840 12.553 -3.923 1.00 90.44 317 VAL A N 1
ATOM 2460 C CA . VAL A 1 317 ? -11.776 11.152 -3.477 1.00 90.44 317 VAL A CA 1
ATOM 2461 C C . VAL A 1 317 ? -12.861 10.848 -2.443 1.00 90.44 317 VAL A C 1
ATOM 2463 O O . VAL A 1 317 ? -13.743 10.043 -2.728 1.00 90.44 317 VAL A O 1
ATOM 2466 N N . TYR A 1 318 ? -12.854 11.501 -1.274 1.00 88.25 318 TYR A N 1
ATOM 2467 C CA . TYR A 1 318 ? -13.758 11.106 -0.184 1.00 88.25 318 TYR A CA 1
ATOM 2468 C C . TYR A 1 318 ? -15.254 11.250 -0.536 1.00 88.25 318 TYR A C 1
ATOM 2470 O O . TYR A 1 318 ? -15.977 10.272 -0.345 1.00 88.25 318 TYR A O 1
ATOM 2478 N N . PRO A 1 319 ? -15.733 12.352 -1.159 1.00 90.88 319 PRO A N 1
ATOM 2479 C CA . PRO A 1 319 ? -17.140 12.459 -1.560 1.00 90.88 319 PRO A CA 1
ATOM 2480 C C . PRO A 1 319 ? -17.565 11.420 -2.610 1.00 90.88 319 PRO A C 1
ATOM 2482 O O . PRO A 1 319 ? -18.729 11.020 -2.650 1.00 90.88 319 PRO A O 1
ATOM 2485 N N . TRP A 1 320 ? -16.643 10.957 -3.464 1.00 93.50 320 TRP A N 1
ATOM 2486 C CA . TRP A 1 320 ? -16.928 9.858 -4.388 1.00 93.50 320 TRP A CA 1
ATOM 2487 C C . TRP A 1 320 ? -16.995 8.510 -3.669 1.00 93.50 320 TRP A C 1
ATOM 2489 O O . TRP A 1 320 ? -17.939 7.757 -3.901 1.00 93.50 320 TRP A O 1
ATOM 2499 N N . MET A 1 321 ? -16.053 8.230 -2.760 1.00 88.81 321 MET A N 1
ATOM 2500 C CA . MET A 1 321 ? -16.070 7.010 -1.943 1.00 88.81 321 MET A CA 1
ATOM 2501 C C . MET A 1 321 ? -17.381 6.908 -1.149 1.00 88.81 321 MET A C 1
ATOM 2503 O O . MET A 1 321 ? -18.055 5.880 -1.192 1.00 88.81 321 MET A O 1
ATOM 2507 N N . GLU A 1 322 ? -17.791 7.998 -0.495 1.00 88.50 322 GLU A N 1
ATOM 2508 C CA . GLU A 1 322 ? -19.068 8.111 0.219 1.00 88.50 322 GLU A CA 1
ATOM 2509 C C . GLU A 1 322 ? -20.271 7.881 -0.711 1.00 88.50 322 GLU A C 1
ATOM 2511 O O . GLU A 1 322 ? -21.164 7.105 -0.377 1.00 88.50 322 GLU A O 1
ATOM 2516 N N . SER A 1 323 ? -20.276 8.490 -1.902 1.00 89.38 323 SER A N 1
ATOM 2517 C CA . SER A 1 323 ? -21.338 8.331 -2.910 1.00 89.38 323 SER A CA 1
ATOM 2518 C C . SER A 1 323 ? -21.477 6.887 -3.413 1.00 89.38 323 SER A C 1
ATOM 2520 O O . SER A 1 323 ? -22.590 6.358 -3.497 1.00 89.38 323 SER A O 1
ATOM 2522 N N . VAL A 1 324 ? -20.359 6.205 -3.689 1.00 86.00 324 VAL A N 1
ATOM 2523 C CA . VAL A 1 324 ? -20.346 4.776 -4.044 1.00 86.00 324 VAL A CA 1
ATOM 2524 C C . VAL A 1 324 ? -20.911 3.944 -2.891 1.00 86.00 324 VAL A C 1
ATOM 2526 O O . VAL A 1 324 ? -21.863 3.192 -3.103 1.00 86.00 324 VAL A O 1
ATOM 2529 N N . MET A 1 325 ? -20.398 4.129 -1.672 1.00 82.75 325 MET A N 1
ATOM 2530 C CA . MET A 1 325 ? -20.800 3.362 -0.483 1.00 82.75 325 MET A CA 1
ATOM 2531 C C . MET A 1 325 ? -22.249 3.628 -0.037 1.00 82.75 325 MET A C 1
ATOM 2533 O O . MET A 1 325 ? -22.865 2.768 0.591 1.00 82.75 325 MET A O 1
ATOM 2537 N N . GLU A 1 326 ? -22.815 4.788 -0.374 1.00 82.94 326 GLU A N 1
ATOM 2538 C CA . GLU A 1 326 ? -24.230 5.123 -0.179 1.00 82.94 326 GLU A CA 1
ATOM 2539 C C . GLU A 1 326 ? -25.128 4.522 -1.274 1.00 82.94 326 GLU A C 1
ATOM 2541 O O . GLU A 1 326 ? -26.262 4.132 -0.989 1.00 82.94 326 GLU A O 1
ATOM 2546 N N . SER A 1 327 ? -24.641 4.396 -2.516 1.00 80.88 327 SER A N 1
ATOM 2547 C CA . SER A 1 327 ? -25.419 3.792 -3.612 1.00 80.88 327 SER A CA 1
ATOM 2548 C C . SER A 1 327 ? -25.756 2.318 -3.347 1.00 80.88 327 SER A C 1
ATOM 2550 O O . SER A 1 327 ? -26.885 1.891 -3.582 1.00 80.88 327 SER A O 1
ATOM 2552 N N . VAL A 1 328 ? -24.829 1.579 -2.730 1.00 74.12 328 VAL A N 1
ATOM 2553 C CA . VAL A 1 328 ? -24.986 0.170 -2.314 1.00 74.12 328 VAL A CA 1
ATOM 2554 C C . VAL A 1 328 ? -25.689 -0.014 -0.954 1.00 74.12 328 VAL A C 1
ATOM 2556 O O . VAL A 1 328 ? -25.726 -1.117 -0.424 1.00 74.12 328 VAL A O 1
ATOM 2559 N N . ARG A 1 329 ? -26.264 1.047 -0.363 1.00 69.88 329 ARG A N 1
ATOM 2560 C CA . ARG A 1 329 ? -27.173 0.956 0.808 1.00 69.88 329 ARG A CA 1
ATOM 2561 C C . ARG A 1 329 ? -28.660 0.934 0.431 1.00 69.88 329 ARG A C 1
ATOM 2563 O O . ARG A 1 329 ? -29.501 0.852 1.323 1.00 69.88 329 ARG A O 1
ATOM 2570 N N . LYS A 1 330 ? -28.985 1.111 -0.854 1.00 52.84 330 LYS A N 1
ATOM 2571 C CA . LYS A 1 330 ? -30.354 1.345 -1.364 1.00 52.84 330 LYS A CA 1
ATOM 2572 C C . LYS A 1 330 ? -30.814 0.292 -2.380 1.00 52.84 330 LYS A C 1
ATOM 2574 O O . LYS A 1 330 ? -31.816 0.512 -3.059 1.00 52.84 330 LYS A O 1
ATOM 2579 N N . ALA A 1 331 ? -30.071 -0.808 -2.473 1.00 46.16 331 ALA A N 1
ATOM 2580 C CA . ALA A 1 331 ? -30.399 -2.025 -3.208 1.00 46.16 331 ALA A CA 1
ATOM 2581 C C . ALA A 1 331 ? -30.686 -3.154 -2.207 1.00 46.16 331 ALA A C 1
ATOM 2583 O O . ALA A 1 331 ? -31.549 -3.994 -2.535 1.00 46.16 331 ALA A O 1
#

Secondary structure (DSSP, 8-state):
------PPPPPPP---TT-HHHHH---GGGG-HHHHHSTTHHHHHHHHHHTT-HHHHHHHHHHHHHHHHHHH-S--B-SSS-S-HHHHHHHHHHHHHHHHHHTTSSSPPEEEEE--TT--TT--SSSSSSS-EEEEEE--S-TTTSTTPPPEEEEPPTTSBT--S-SS-TTHHHHHHHHHHHHHHHHSSS-GGG------THHHHHHHHHHHTTT-----TT-SSSSSSS-SHHHHHHHTT-S-HHHHHHHHHHHH-TTTTTGGGSPP---EEEEETT-SSS-HHHHHHTTSSSS--EEEEETT--GGGTTTTHHHHHHHHHHHHHHTT--

Organism: NCBI:txid1442378

InterPro domains:
  IPR029058 Alpha/Beta hydrolase fold [G3DSA:3.40.50.1820] (13-325)
  IPR029058 Alpha/Beta hydrolase fold [SSF53474] (39-323)
  IPR050261 FrsA esterase [PTHR22946] (153-314)

Foldseek 3Di:
DDDDDDDDDDDDDDADPVGPCVVVDDDPCVVDVVCVQPPPQQVQLVVCVVVVNLVSSLVSLVVNLVVLVVVLPDAFFCVVHTPDPVNLVSVVSSVVSNQSNQCSDQFRKDKAAFALVQDDDQFASKSVNPGHFIKIWTAHPDCVVVPPDHIDIDGDAQLHRTGRFHLQALCSLVSNVVSVLVRLVVVPSHDSLQDADDADQVRVQSSQVVQWLLAHFADDDQQQPQPDPHGCLVNVCSRNPHPDSVCCVVPVCVRSGSVNVVINQHAGDAAEAFFECRARRGHVVRVVVSCVHHHHYHYDYHYPAYGRNPPCNVVVPPVVSSVSSVVSVPD

Radius of gyration: 24.88 Å; chains: 1; bounding box: 102×58×57 Å

Sequence (331 aa):
MAYPTTAEGPAASKMWIMGTEAFERRMEHHDGIKQLWETKWSASGDQALASGDQTLASAYYLRAACVLRIARFPYITGFPSPNCPVKWRAWEEQKRVYMKAGALWESPVEETAIPFSHAAGLDRHGIDDTAGIPAYVRVPRSQATTPGAAPSVVVEIPGTADCPADPADPASPDRMWESVLEWMATDGRFDMSRVMVWGLSSGGYYAIRIAHTHADREWLDKADGHEYPFKLTPALAMKHGFESVEAYKEEAQKRFSLLDTGILQKPSTRLLLINGTLDGLMPIEDSMLLFEHGSPKEARFFPGALHMGYPMANGAVYPWMESVMESVRKA

pLDDT: mean 81.51, std 14.61, range [34.06, 96.19]